Protein AF-A0A7W1FXU3-F1 (afdb_monomer_lite)

Foldseek 3Di:
DPPQVQVVLVVLLVVVLVVLLVVLVVCCVPDPDNVVSLVVSLVVLVCVLVVCCVLVLSVVLLVQLVVCVVVVHGPVVSLVVQCVVQQVDDQWDPDWDQDPNDTHTDGDDPSSVVSNVCSVPPVNVSVSNSVNVSSVVCNVCSVVSPPDPPDDPDPDDVPQQADDDPDLVLLLLLVVQLVCLCVLVPVHVDDDSVVVSVVVCVSRVHDCDPCNVVVNVVCVVPDDPPDDRPSVVVVVVVVVVVVVCVVVVVVVD

pLDDT: mean 82.95, std 13.21, range [35.06, 95.94]

Sequence (253 aa):
MKKDLNQIFDDLLIRYIKAIEKNYVWRYKRAKDKEFIKDELKKGTDFLLDWTWLDTSKGKLIEIFSEMYKRGEDINSILSHLRKEYGEIDDIKPYRRIENGKKIEIYLSEEEQALKKLALDQRKLLKLLIRDTAYRVIQKKLPSMFNEPENSPATKTNHAIKWTTKKDNKNEFVQLFYGLHKAGFVNEGKGEITKIVENLAEVFNVDLGKGWQANHSSSIHKAKNNYQPPVFNKIKEAYQQYMQDQIEGKKKK

Radius of gyration: 32.9 Å; chains: 1; bounding box: 67×52×96 Å

Secondary structure (DSSP, 8-state):
----HHHHHHHHHHHHHHHHHHHHHHHHHH-SSHHHHHHHHHHHHHHHHHHHHHSHHHHHHHHHHHHHHHTT--HHHHHHHHIIIIIS--SEEEEEEEETTEEEEEEPPHHHHHHHHHHH-HHHHHHHHHHHHHHHHHHHHHHHHTSPPS-------S-------SS--HHHHHHHHHHHHHTTTTGGG-S-HHHHHHHHHHHTT----TTHHHHHHHHHHTS-TT---HHHHHHHHHHHHHHHHHHHHHHT-

Structure (mmCIF, N/CA/C/O backbone):
data_AF-A0A7W1FXU3-F1
#
_entry.id   AF-A0A7W1FXU3-F1
#
loop_
_atom_site.group_PDB
_atom_site.id
_atom_site.type_symbol
_atom_site.label_atom_id
_atom_site.label_alt_id
_atom_site.label_comp_id
_atom_site.label_asym_id
_atom_site.label_entity_id
_atom_site.label_seq_id
_atom_site.pdbx_PDB_ins_code
_atom_site.Cartn_x
_atom_site.Cartn_y
_atom_site.Cartn_z
_atom_site.occupancy
_atom_site.B_iso_or_equiv
_atom_site.auth_seq_id
_atom_site.auth_comp_id
_atom_site.auth_asym_id
_atom_site.auth_atom_id
_atom_site.pdbx_PDB_model_num
ATOM 1 N N . MET A 1 1 ? -29.012 -14.250 4.841 1.00 43.22 1 MET A N 1
ATOM 2 C CA . MET A 1 1 ? -27.565 -14.545 4.947 1.00 43.22 1 MET A CA 1
ATOM 3 C C . MET A 1 1 ? -26.894 -13.441 5.749 1.00 43.22 1 MET A C 1
ATOM 5 O O . MET A 1 1 ? -26.877 -12.309 5.277 1.00 43.22 1 MET A O 1
ATOM 9 N N . LYS A 1 2 ? -26.391 -13.730 6.958 1.00 55.34 2 LYS A N 1
ATOM 10 C CA . LYS A 1 2 ? -25.463 -12.812 7.640 1.00 55.34 2 LYS A CA 1
ATOM 11 C C . LYS A 1 2 ? -24.218 -12.727 6.756 1.00 55.34 2 LYS A C 1
ATOM 13 O O . LYS A 1 2 ? -23.637 -13.762 6.452 1.00 55.34 2 LYS A O 1
ATOM 18 N N . LYS A 1 3 ? -23.885 -11.537 6.253 1.00 67.12 3 LYS A N 1
ATOM 19 C CA . LYS A 1 3 ? -22.642 -11.358 5.497 1.00 67.12 3 LYS A CA 1
ATOM 20 C C . LYS A 1 3 ? -21.475 -11.558 6.461 1.00 67.12 3 LYS A C 1
ATOM 22 O O . LYS A 1 3 ? -21.530 -11.035 7.572 1.00 67.12 3 LYS A O 1
ATOM 27 N N . ASP A 1 4 ? -20.465 -12.307 6.040 1.00 86.38 4 ASP A N 1
ATOM 28 C CA . ASP A 1 4 ? -19.239 -12.462 6.814 1.00 86.38 4 ASP A CA 1
ATOM 29 C C . ASP A 1 4 ? -18.533 -11.104 6.906 1.00 86.38 4 ASP A C 1
ATOM 31 O O . ASP A 1 4 ? -18.161 -10.499 5.896 1.00 86.38 4 ASP A O 1
ATOM 35 N N . LEU A 1 5 ? -18.428 -10.583 8.127 1.00 86.06 5 LEU A N 1
ATOM 36 C CA . LEU A 1 5 ? -17.870 -9.260 8.366 1.00 86.06 5 LEU A CA 1
ATOM 37 C C . LEU A 1 5 ? -16.356 -9.238 8.131 1.00 86.06 5 LEU A C 1
ATOM 39 O O . LEU A 1 5 ? -15.842 -8.190 7.747 1.00 86.06 5 LEU A O 1
ATOM 43 N N . ASN A 1 6 ? -15.675 -10.379 8.284 1.00 86.56 6 ASN A N 1
ATOM 44 C CA . ASN A 1 6 ? -14.259 -10.515 7.946 1.00 86.56 6 ASN A CA 1
ATOM 45 C C . ASN A 1 6 ? -14.057 -10.289 6.452 1.00 86.56 6 ASN A C 1
ATOM 47 O O . ASN A 1 6 ? -13.328 -9.387 6.054 1.00 86.56 6 ASN A O 1
ATOM 51 N N . GLN A 1 7 ? -14.817 -11.013 5.626 1.00 88.31 7 GLN A N 1
ATOM 52 C CA . GLN A 1 7 ? -14.760 -10.858 4.176 1.00 88.31 7 GLN A CA 1
ATOM 53 C C . GLN A 1 7 ? -15.086 -9.423 3.735 1.00 88.31 7 GLN A C 1
ATOM 55 O O . GLN A 1 7 ? -14.402 -8.869 2.877 1.00 88.31 7 GLN A O 1
ATOM 60 N N . ILE A 1 8 ? -16.102 -8.788 4.336 1.00 88.88 8 ILE A N 1
ATOM 61 C CA . ILE A 1 8 ? -16.416 -7.378 4.049 1.00 88.88 8 ILE A CA 1
ATOM 62 C C . ILE A 1 8 ? -15.244 -6.466 4.423 1.00 88.88 8 ILE A C 1
ATOM 64 O O . ILE A 1 8 ? -14.921 -5.550 3.664 1.00 88.88 8 ILE A O 1
ATOM 68 N N . PHE A 1 9 ? -14.651 -6.670 5.599 1.00 90.06 9 PHE A N 1
ATOM 69 C CA . PHE A 1 9 ? -13.536 -5.861 6.073 1.00 90.06 9 PHE A CA 1
ATOM 70 C C . PHE A 1 9 ? -12.341 -5.980 5.129 1.00 90.06 9 PHE A C 1
ATOM 72 O O . PHE A 1 9 ? -11.848 -4.955 4.658 1.00 90.06 9 PHE A O 1
ATOM 79 N N . ASP A 1 10 ? -11.952 -7.204 4.781 1.00 88.69 10 ASP A N 1
ATOM 80 C CA . ASP A 1 10 ? -10.833 -7.486 3.884 1.00 88.69 10 ASP A CA 1
ATOM 81 C C . ASP A 1 10 ? -11.070 -6.915 2.487 1.00 88.69 10 ASP A C 1
ATOM 83 O O . ASP A 1 10 ? -10.204 -6.231 1.935 1.00 88.69 10 ASP A O 1
ATOM 87 N N . ASP A 1 11 ? -12.269 -7.100 1.929 1.00 90.31 11 ASP A N 1
ATOM 88 C CA . ASP A 1 11 ? -12.633 -6.540 0.627 1.00 90.31 11 ASP A CA 1
ATOM 89 C C . ASP A 1 11 ? -12.523 -5.011 0.617 1.00 90.31 11 ASP A C 1
ATOM 91 O O . ASP A 1 11 ? -12.001 -4.415 -0.335 1.00 90.31 11 ASP A O 1
ATOM 95 N N . LEU A 1 12 ? -13.022 -4.353 1.666 1.00 90.62 12 LEU A N 1
ATOM 96 C CA . LEU A 1 12 ? -12.943 -2.900 1.794 1.00 90.62 12 LEU A CA 1
ATOM 97 C C . LEU A 1 12 ? -11.501 -2.435 2.003 1.00 90.62 12 LEU A C 1
ATOM 99 O O . LEU A 1 12 ? -11.088 -1.463 1.365 1.00 90.62 12 LEU A O 1
ATOM 103 N N . LEU A 1 13 ? -10.733 -3.136 2.837 1.00 90.88 13 LEU A N 1
ATOM 104 C CA . LEU A 1 13 ? -9.327 -2.858 3.098 1.00 90.88 13 LEU A CA 1
ATOM 105 C C . LEU A 1 13 ? -8.505 -2.954 1.811 1.00 90.88 13 LEU A C 1
ATOM 107 O O . LEU A 1 13 ? -7.808 -2.003 1.454 1.00 90.88 13 LEU A O 1
ATOM 111 N N . ILE A 1 14 ? -8.652 -4.044 1.055 1.00 91.62 14 ILE A N 1
ATOM 112 C CA . ILE A 1 14 ? -7.966 -4.260 -0.224 1.00 91.62 14 ILE A CA 1
ATOM 113 C C . ILE A 1 14 ? -8.325 -3.161 -1.226 1.00 91.62 14 ILE A C 1
ATOM 115 O O . ILE A 1 14 ? -7.438 -2.602 -1.878 1.00 91.62 14 ILE A O 1
ATOM 119 N N . ARG A 1 15 ? -9.615 -2.828 -1.368 1.00 92.00 15 ARG A N 1
ATOM 120 C CA . ARG A 1 15 ? -10.062 -1.761 -2.281 1.00 92.00 15 ARG A CA 1
ATOM 121 C C . ARG A 1 15 ? -9.470 -0.411 -1.895 1.00 92.00 15 ARG A C 1
ATOM 123 O O . ARG A 1 15 ? -9.035 0.334 -2.772 1.00 92.00 15 ARG A O 1
ATOM 130 N N . TYR A 1 16 ? -9.449 -0.108 -0.601 1.00 93.69 16 TYR A N 1
ATOM 131 C CA . TYR A 1 16 ? -8.953 1.162 -0.093 1.00 93.69 16 TYR A CA 1
ATOM 132 C C . TYR A 1 16 ? -7.432 1.283 -0.256 1.00 93.69 16 TYR A C 1
ATOM 134 O O . TYR A 1 16 ? -6.964 2.289 -0.788 1.00 93.69 16 TYR A O 1
ATOM 142 N N . ILE A 1 17 ? -6.672 0.227 0.066 1.00 92.25 17 ILE A N 1
ATOM 143 C CA . ILE A 1 17 ? -5.225 0.147 -0.194 1.00 92.25 17 ILE A CA 1
ATOM 144 C C . ILE A 1 17 ? -4.942 0.378 -1.681 1.00 92.25 17 ILE A C 1
ATOM 146 O O . ILE A 1 17 ? -4.180 1.281 -2.019 1.00 92.25 17 ILE A O 1
ATOM 150 N N . LYS A 1 18 ? -5.611 -0.357 -2.581 1.00 92.62 18 LYS A N 1
ATOM 151 C CA . LYS A 1 18 ? -5.417 -0.212 -4.036 1.00 92.62 18 LYS A CA 1
ATOM 152 C C . LYS A 1 18 ? -5.707 1.204 -4.533 1.00 92.62 18 LYS A C 1
ATOM 154 O O . LYS A 1 18 ? -5.033 1.689 -5.441 1.00 92.62 18 LYS A O 1
ATOM 159 N N . ALA A 1 19 ? -6.712 1.872 -3.966 1.00 93.38 19 ALA A N 1
ATOM 160 C CA . ALA A 1 19 ? -7.034 3.251 -4.320 1.00 93.38 19 ALA A CA 1
ATOM 161 C C . ALA A 1 19 ? -5.912 4.222 -3.913 1.00 93.38 19 ALA A C 1
ATOM 163 O O . ALA A 1 19 ? -5.531 5.075 -4.720 1.00 93.38 19 ALA A O 1
ATOM 164 N N . ILE A 1 20 ? -5.356 4.064 -2.705 1.00 92.94 20 ILE A N 1
ATOM 165 C CA . ILE A 1 20 ? -4.229 4.875 -2.220 1.00 92.94 20 ILE A CA 1
ATOM 166 C C . ILE A 1 20 ? -2.973 4.592 -3.052 1.00 92.94 20 ILE A C 1
ATOM 168 O O . ILE A 1 20 ? -2.371 5.531 -3.568 1.00 92.94 20 ILE A O 1
ATOM 172 N N . GLU A 1 21 ? -2.627 3.319 -3.269 1.00 92.31 21 GLU A N 1
ATOM 173 C CA . GLU A 1 21 ? -1.480 2.908 -4.095 1.00 92.31 21 GLU A CA 1
ATOM 174 C C . GLU A 1 21 ? -1.561 3.518 -5.496 1.00 92.31 21 GLU A C 1
ATOM 176 O O . GLU A 1 21 ? -0.620 4.158 -5.966 1.00 92.31 21 GLU A O 1
ATOM 181 N N . LYS A 1 22 ? -2.721 3.392 -6.156 1.00 92.56 22 LYS A N 1
ATOM 182 C CA . LYS A 1 22 ? -2.943 3.969 -7.485 1.00 92.56 22 LYS A CA 1
ATOM 183 C C . LYS A 1 22 ? -2.747 5.485 -7.481 1.00 92.56 22 LYS A C 1
ATOM 185 O O . LYS A 1 22 ? -2.159 6.015 -8.423 1.00 92.56 22 LYS A O 1
ATOM 190 N N . ASN A 1 23 ? -3.231 6.181 -6.451 1.00 93.12 23 ASN A N 1
ATOM 191 C CA . ASN A 1 23 ? -3.043 7.623 -6.317 1.00 93.12 23 ASN A CA 1
ATOM 192 C C . ASN A 1 23 ? -1.561 7.987 -6.138 1.00 93.12 23 ASN A C 1
ATOM 194 O O . ASN A 1 23 ? -1.061 8.853 -6.856 1.00 93.12 23 ASN A O 1
ATOM 198 N N . TYR A 1 24 ? -0.853 7.297 -5.243 1.00 94.06 24 TYR A N 1
ATOM 199 C CA . TYR A 1 24 ? 0.553 7.564 -4.928 1.00 94.06 24 TYR A CA 1
ATOM 200 C C . TYR A 1 24 ? 1.447 7.306 -6.141 1.00 94.06 24 TYR A C 1
ATOM 202 O O . TYR A 1 24 ? 2.225 8.176 -6.532 1.00 94.06 24 TYR A O 1
ATOM 210 N N . VAL A 1 25 ? 1.260 6.169 -6.817 1.00 91.69 25 VAL A N 1
ATOM 211 C CA . VAL A 1 25 ? 1.973 5.832 -8.057 1.00 91.69 25 VAL A CA 1
ATOM 212 C C . VAL A 1 25 ? 1.665 6.841 -9.163 1.00 91.69 25 VAL A C 1
ATOM 214 O O . VAL A 1 25 ? 2.566 7.248 -9.894 1.00 91.69 25 VAL A O 1
ATOM 217 N N . TRP A 1 26 ? 0.411 7.281 -9.303 1.00 92.19 26 TRP A N 1
ATOM 218 C CA . TRP A 1 26 ? 0.042 8.290 -10.298 1.00 92.19 26 TRP A CA 1
ATOM 219 C C . TRP A 1 26 ? 0.719 9.641 -10.032 1.00 92.19 26 TRP A C 1
ATOM 221 O O . TRP A 1 26 ? 1.278 10.232 -10.962 1.00 92.19 26 TRP A O 1
ATOM 231 N N . ARG A 1 27 ? 0.726 10.103 -8.773 1.00 91.62 27 ARG A N 1
ATOM 232 C CA . ARG A 1 27 ? 1.421 11.335 -8.360 1.00 91.62 27 ARG A CA 1
ATOM 233 C C . ARG A 1 27 ? 2.915 11.222 -8.633 1.00 91.62 27 ARG A C 1
ATOM 235 O O . ARG A 1 27 ? 3.478 12.093 -9.292 1.00 91.62 27 ARG A O 1
ATOM 242 N N . TYR A 1 28 ? 3.521 10.110 -8.223 1.00 92.38 28 TYR A N 1
ATOM 243 C CA . TYR A 1 28 ? 4.930 9.821 -8.459 1.00 92.38 28 TYR A CA 1
ATOM 244 C C . TYR A 1 28 ? 5.278 9.824 -9.951 1.00 92.38 28 TYR A C 1
ATOM 246 O O . TYR A 1 28 ? 6.212 10.506 -10.362 1.00 92.38 28 TYR A O 1
ATOM 254 N N . LYS A 1 29 ? 4.502 9.142 -10.805 1.00 90.25 29 LYS A N 1
ATOM 255 C CA . LYS A 1 29 ? 4.755 9.071 -12.257 1.00 90.25 29 LYS A CA 1
ATOM 256 C C . LYS A 1 29 ? 4.699 10.437 -12.940 1.00 90.25 29 LYS A C 1
ATOM 258 O O . LYS A 1 29 ? 5.543 10.709 -13.789 1.00 90.25 29 LYS A O 1
ATOM 263 N N . ARG A 1 30 ? 3.767 11.308 -12.543 1.00 92.25 30 ARG A N 1
ATOM 264 C CA . ARG A 1 30 ? 3.611 12.660 -13.117 1.00 92.25 30 ARG A CA 1
ATOM 265 C C . ARG A 1 30 ? 4.593 13.693 -12.567 1.00 92.25 30 ARG A C 1
ATOM 267 O O . ARG A 1 30 ? 4.725 14.765 -13.153 1.00 92.25 30 ARG A O 1
ATOM 274 N N . ALA A 1 31 ? 5.253 13.392 -11.456 1.00 92.31 31 ALA A N 1
ATOM 275 C CA . ALA A 1 31 ? 6.184 14.302 -10.814 1.00 92.31 31 ALA A CA 1
ATOM 276 C C . ALA A 1 31 ? 7.406 14.586 -11.695 1.00 92.31 31 ALA A C 1
ATOM 278 O O . ALA A 1 31 ? 7.990 13.653 -12.255 1.00 92.31 31 ALA A O 1
ATOM 279 N N . LYS A 1 32 ? 7.805 15.859 -11.776 1.00 90.88 32 LYS A N 1
ATOM 280 C CA . LYS A 1 32 ? 9.100 16.262 -12.349 1.00 90.88 32 LYS A CA 1
ATOM 281 C C . LYS A 1 32 ? 10.242 15.958 -11.379 1.00 90.88 32 LYS A C 1
ATOM 283 O O . LYS A 1 32 ? 11.271 15.450 -11.799 1.00 90.88 32 LYS A O 1
ATOM 288 N N . ASP A 1 33 ? 10.009 16.212 -10.095 1.00 92.88 33 ASP A N 1
ATOM 289 C CA . ASP A 1 33 ? 10.908 15.869 -8.998 1.00 92.88 33 ASP A CA 1
ATOM 290 C C . ASP A 1 33 ? 10.363 14.637 -8.259 1.00 92.88 33 ASP A C 1
ATOM 292 O O . ASP A 1 33 ? 9.323 14.689 -7.594 1.00 92.88 33 ASP A O 1
ATOM 296 N N . LYS A 1 34 ? 11.033 13.498 -8.455 1.00 89.12 34 LYS A N 1
ATOM 297 C CA . LYS A 1 34 ? 10.627 12.205 -7.892 1.00 89.12 34 LYS A CA 1
ATOM 298 C C . LYS A 1 34 ? 10.885 12.127 -6.392 1.00 89.12 34 LYS A C 1
ATOM 300 O O . LYS A 1 34 ? 10.054 11.572 -5.676 1.00 89.12 34 LYS A O 1
ATOM 305 N N . GLU A 1 35 ? 12.005 12.674 -5.934 1.00 90.12 35 GLU A N 1
ATOM 306 C CA . GLU A 1 35 ? 12.407 12.606 -4.529 1.00 90.12 35 GLU A CA 1
ATOM 307 C C . GLU A 1 35 ? 11.541 13.530 -3.674 1.00 90.12 35 GLU A C 1
ATOM 309 O O . GLU A 1 35 ? 11.054 13.103 -2.626 1.00 90.12 35 GLU A O 1
ATOM 314 N N . PHE A 1 36 ? 11.213 14.726 -4.178 1.00 92.38 36 PHE A N 1
ATOM 315 C CA . PHE A 1 36 ? 10.254 15.614 -3.520 1.00 92.38 36 PHE A CA 1
ATOM 316 C C . PHE A 1 36 ? 8.901 14.928 -3.286 1.00 92.38 36 PHE A C 1
ATOM 318 O O . PHE A 1 36 ? 8.380 14.946 -2.173 1.00 92.38 36 PHE A O 1
ATOM 325 N N . ILE A 1 37 ? 8.336 14.270 -4.309 1.00 93.50 37 ILE A N 1
ATOM 326 C CA . ILE A 1 37 ? 7.039 13.591 -4.160 1.00 93.50 37 ILE A CA 1
ATOM 327 C C . ILE A 1 37 ? 7.127 12.371 -3.240 1.00 93.50 37 ILE A C 1
ATOM 329 O O . ILE A 1 37 ? 6.175 12.111 -2.507 1.00 93.50 37 ILE A O 1
ATOM 333 N N . LYS A 1 38 ? 8.240 11.626 -3.230 1.00 90.88 38 LYS A N 1
ATOM 334 C CA . LYS A 1 38 ? 8.426 10.531 -2.262 1.00 90.88 38 LYS A CA 1
ATOM 335 C C . LYS A 1 38 ? 8.380 11.049 -0.825 1.00 90.88 38 LYS A C 1
ATOM 337 O O . LYS A 1 38 ? 7.649 10.487 -0.010 1.00 90.88 38 LYS A O 1
ATOM 342 N N . ASP A 1 39 ? 9.121 12.117 -0.535 1.00 91.06 39 ASP A N 1
ATOM 343 C CA . ASP A 1 39 ? 9.154 12.731 0.795 1.00 91.06 39 ASP A CA 1
ATOM 344 C C . ASP A 1 39 ? 7.787 13.316 1.184 1.00 91.06 39 ASP A C 1
ATOM 346 O O . ASP A 1 39 ? 7.302 13.084 2.290 1.00 91.06 39 ASP A O 1
ATOM 350 N N . GLU A 1 40 ? 7.100 13.983 0.252 1.00 92.94 40 GLU A N 1
ATOM 351 C CA . GLU A 1 40 ? 5.755 14.524 0.476 1.00 92.94 40 GLU A CA 1
ATOM 352 C C . GLU A 1 40 ? 4.735 13.418 0.806 1.00 92.94 40 GLU A C 1
ATOM 354 O O . GLU A 1 40 ? 3.955 13.539 1.753 1.00 92.94 40 GLU A O 1
ATOM 359 N N . LEU A 1 41 ? 4.744 12.315 0.050 1.00 92.56 41 LEU A N 1
ATOM 360 C CA . LEU A 1 41 ? 3.849 11.177 0.280 1.00 92.56 41 LEU A CA 1
ATOM 361 C C . LEU A 1 41 ? 4.153 10.466 1.602 1.00 92.56 41 LEU A C 1
ATOM 363 O O . LEU A 1 41 ? 3.222 10.048 2.298 1.00 92.56 41 LEU A O 1
ATOM 367 N N . LYS A 1 42 ? 5.436 10.359 1.964 1.00 91.75 42 LYS A N 1
ATOM 368 C CA . LYS A 1 42 ? 5.864 9.821 3.256 1.00 91.75 42 LYS A CA 1
ATOM 369 C C . LYS A 1 42 ? 5.362 10.697 4.400 1.00 91.75 42 LYS A C 1
ATOM 371 O O . LYS A 1 42 ? 4.617 10.201 5.238 1.00 91.75 42 LYS A O 1
ATOM 376 N N . LYS A 1 43 ? 5.650 12.002 4.370 1.00 90.00 43 LYS A N 1
ATOM 377 C CA . LYS A 1 43 ? 5.165 12.971 5.367 1.00 90.00 43 LYS A CA 1
ATOM 378 C C . LYS A 1 43 ? 3.646 12.961 5.491 1.00 90.00 43 LYS A C 1
ATOM 380 O O . LYS A 1 43 ? 3.127 12.990 6.599 1.00 90.00 43 LYS A O 1
ATOM 385 N N . GLY A 1 44 ? 2.926 12.881 4.372 1.00 87.69 44 GLY A N 1
ATOM 386 C CA . GLY A 1 44 ? 1.467 12.782 4.381 1.00 87.69 44 GLY A CA 1
ATOM 387 C C . GLY A 1 44 ? 0.957 11.486 5.020 1.00 87.69 44 GLY A C 1
ATOM 388 O O . GLY A 1 44 ? -0.028 11.515 5.752 1.00 87.69 44 GLY A O 1
ATOM 389 N N . THR A 1 45 ? 1.626 10.358 4.771 1.00 89.88 45 THR A N 1
ATOM 390 C CA . THR A 1 45 ? 1.283 9.064 5.385 1.00 89.88 45 THR A CA 1
ATOM 391 C C . THR A 1 45 ? 1.556 9.075 6.884 1.00 89.88 45 THR A C 1
ATOM 393 O O . THR A 1 45 ? 0.674 8.706 7.658 1.00 89.88 45 THR A O 1
ATOM 396 N N . ASP A 1 46 ? 2.740 9.545 7.281 1.00 86.69 46 ASP A N 1
ATOM 397 C CA . ASP A 1 46 ? 3.157 9.650 8.679 1.00 86.69 46 ASP A CA 1
ATOM 398 C C . ASP A 1 46 ? 2.214 10.593 9.438 1.00 86.69 46 ASP A C 1
ATOM 400 O O . ASP A 1 46 ? 1.642 10.197 10.447 1.00 86.69 46 ASP A O 1
ATOM 404 N N . PHE A 1 47 ? 1.894 11.763 8.874 1.00 86.25 47 PHE A N 1
ATOM 405 C CA . PHE A 1 47 ? 0.915 12.688 9.450 1.00 86.25 47 PHE A CA 1
ATOM 406 C C . PHE A 1 47 ? -0.459 12.044 9.665 1.00 86.25 47 PHE A C 1
ATOM 408 O O . PHE A 1 47 ? -1.092 12.269 10.691 1.00 86.25 47 PHE A O 1
ATOM 415 N N . LEU A 1 48 ? -0.959 11.252 8.711 1.00 84.62 48 LEU A N 1
ATOM 416 C CA . LEU A 1 48 ? -2.276 10.621 8.844 1.00 84.62 48 LEU A CA 1
ATOM 417 C C . LEU A 1 48 ? -2.304 9.534 9.919 1.00 84.62 48 LEU A C 1
ATOM 419 O O . LEU A 1 48 ? -3.364 9.342 10.518 1.00 84.62 48 LEU A O 1
ATOM 423 N N . LEU A 1 49 ? -1.180 8.848 10.137 1.00 83.25 49 LEU A N 1
ATOM 424 C CA . LEU A 1 49 ? -1.010 7.881 11.217 1.00 83.25 49 LEU A CA 1
ATOM 425 C C . LEU A 1 49 ? -0.846 8.604 12.557 1.00 83.25 49 LEU A C 1
ATOM 427 O O . LEU A 1 49 ? -1.577 8.305 13.495 1.00 83.25 49 LEU A O 1
ATOM 431 N N . ASP A 1 50 ? 0.013 9.614 12.639 1.00 79.94 50 ASP A N 1
ATOM 432 C CA . ASP A 1 50 ? 0.229 10.401 13.857 1.00 79.94 50 ASP A CA 1
ATOM 433 C C . ASP A 1 50 ? -1.046 11.134 14.287 1.00 79.94 50 ASP A C 1
ATOM 435 O O . ASP A 1 50 ? -1.401 11.134 15.463 1.00 79.94 50 ASP A O 1
ATOM 439 N N . TRP A 1 51 ? -1.822 11.668 13.340 1.00 74.44 51 TRP A N 1
ATOM 440 C CA . TRP A 1 51 ? -3.112 12.304 13.618 1.00 74.44 51 TRP A CA 1
ATOM 441 C C . TRP A 1 51 ? -4.117 11.351 14.270 1.00 74.44 51 TRP A C 1
ATOM 443 O O . TRP A 1 51 ? -4.924 11.769 15.100 1.00 74.44 51 TRP A O 1
ATOM 453 N N . THR A 1 52 ? -4.085 10.063 13.921 1.00 67.88 52 THR A N 1
ATOM 454 C CA . THR A 1 52 ? -4.920 9.061 14.598 1.00 67.88 52 THR A CA 1
ATOM 455 C C . THR A 1 52 ? -4.473 8.762 16.032 1.00 67.88 52 THR A C 1
ATOM 457 O O . THR A 1 52 ? -5.302 8.296 16.809 1.00 67.88 52 THR A O 1
ATOM 460 N N . TRP A 1 53 ? -3.227 9.085 16.399 1.00 62.59 53 TRP A N 1
ATOM 461 C CA . TRP A 1 53 ? -2.676 8.946 17.756 1.00 62.59 53 TRP A CA 1
ATOM 462 C C . TRP A 1 53 ? -2.728 10.235 18.589 1.00 62.59 53 TRP A C 1
ATOM 464 O O . TRP A 1 53 ? -2.724 10.155 19.814 1.00 62.59 53 TRP A O 1
ATOM 474 N N . LEU A 1 54 ? -2.809 11.411 17.951 1.00 58.06 54 LEU A N 1
ATOM 475 C CA . LEU A 1 54 ? -2.969 12.703 18.638 1.00 58.06 54 LEU A CA 1
ATOM 476 C C . LEU A 1 54 ? -4.282 12.789 19.428 1.00 58.06 54 LEU A C 1
ATOM 478 O O . LEU A 1 54 ? -4.354 13.486 20.435 1.00 58.06 54 LEU A O 1
ATOM 482 N N . ASP A 1 55 ? -5.305 12.046 19.004 1.00 66.69 55 ASP A N 1
ATOM 483 C CA . ASP A 1 55 ? -6.476 11.770 19.827 1.00 66.69 55 ASP A CA 1
ATOM 484 C C . ASP A 1 55 ? -6.185 10.526 20.680 1.00 66.69 55 ASP A C 1
ATOM 486 O O . ASP A 1 55 ? -6.397 9.387 20.248 1.00 66.69 55 ASP A O 1
ATOM 490 N N . THR A 1 56 ? -5.655 10.749 21.887 1.00 66.62 56 THR A N 1
ATOM 491 C CA . THR A 1 56 ? -5.230 9.701 22.837 1.00 66.62 56 THR A CA 1
ATOM 492 C C . THR A 1 56 ? -6.319 8.660 23.097 1.00 66.62 56 THR A C 1
ATOM 494 O O . THR A 1 56 ? -6.017 7.501 23.391 1.00 66.62 56 THR A O 1
ATOM 497 N N . SER A 1 57 ? -7.589 9.044 22.953 1.00 71.69 57 SER A N 1
ATOM 498 C CA . SER A 1 57 ? -8.735 8.156 23.112 1.00 71.69 57 SER A CA 1
ATOM 499 C C . SER A 1 57 ? -8.885 7.192 21.921 1.00 71.69 57 SER A C 1
ATOM 501 O O . SER A 1 57 ? -9.001 5.980 22.114 1.00 71.69 57 SER A O 1
ATOM 503 N N . LYS A 1 58 ? -8.788 7.687 20.679 1.00 80.31 58 LYS A N 1
ATOM 504 C CA . LYS A 1 58 ? -8.859 6.859 19.459 1.00 80.31 58 LYS A CA 1
ATOM 505 C C . LYS A 1 58 ? -7.642 5.956 19.288 1.00 80.31 58 LYS A C 1
ATOM 507 O O . LYS A 1 58 ? -7.799 4.842 18.789 1.00 80.31 58 LYS A O 1
ATOM 512 N N . GLY A 1 59 ? -6.467 6.407 19.731 1.00 81.19 59 GLY A N 1
ATOM 513 C CA . GLY A 1 59 ? -5.245 5.601 19.738 1.00 81.19 59 GLY A CA 1
ATOM 514 C C . GLY A 1 59 ? -5.429 4.273 20.480 1.00 81.19 59 GLY A C 1
ATOM 515 O O . GLY A 1 59 ? -5.081 3.229 19.938 1.00 81.19 59 GLY A O 1
ATOM 516 N N . LYS A 1 60 ? -6.093 4.289 21.646 1.00 83.00 60 LYS A N 1
ATOM 517 C CA . LYS A 1 60 ? -6.377 3.077 22.442 1.00 83.00 60 LYS A CA 1
ATOM 518 C C . LYS A 1 60 ? -7.263 2.070 21.705 1.00 83.00 60 LYS A C 1
ATOM 520 O O . LYS A 1 60 ? -6.962 0.880 21.687 1.00 83.00 60 LYS A O 1
ATOM 525 N N . LEU A 1 61 ? -8.330 2.541 21.048 1.00 88.81 61 LEU A N 1
ATOM 526 C CA . LEU A 1 61 ? -9.196 1.681 20.226 1.00 88.81 61 LEU A CA 1
ATOM 527 C C . LEU A 1 61 ? -8.413 1.022 19.084 1.00 88.81 61 LEU A C 1
ATOM 529 O O . LEU A 1 61 ? -8.583 -0.166 18.813 1.00 88.81 61 LEU A O 1
ATOM 533 N N . ILE A 1 62 ? -7.577 1.806 18.399 1.00 89.88 62 ILE A N 1
ATOM 534 C CA . ILE A 1 62 ? -6.757 1.340 17.275 1.00 89.88 62 ILE A CA 1
ATOM 535 C C . ILE A 1 62 ? -5.696 0.342 17.747 1.00 89.88 62 ILE A C 1
ATOM 537 O O . ILE A 1 62 ? -5.416 -0.626 17.037 1.00 89.88 62 ILE A O 1
ATOM 541 N N . GLU A 1 63 ? -5.114 0.559 18.924 1.00 88.94 63 GLU A N 1
ATOM 542 C CA . GLU A 1 63 ? -4.122 -0.326 19.528 1.00 88.94 63 GLU A CA 1
ATOM 543 C C . GLU A 1 63 ? -4.719 -1.699 19.846 1.00 88.94 63 GLU A C 1
ATOM 545 O O . GLU A 1 63 ? -4.217 -2.703 19.335 1.00 88.94 63 GLU A O 1
ATOM 550 N N . ILE A 1 64 ? -5.846 -1.736 20.567 1.00 91.56 64 ILE A N 1
ATOM 551 C CA . ILE A 1 64 ? -6.558 -2.982 20.894 1.00 91.56 64 ILE A CA 1
ATOM 552 C C . ILE A 1 64 ? -6.989 -3.701 19.618 1.00 91.56 64 ILE A C 1
ATOM 554 O O . ILE A 1 64 ? -6.721 -4.891 19.451 1.00 91.56 64 ILE A O 1
ATOM 558 N N . PHE A 1 65 ? -7.587 -2.969 18.670 1.00 93.62 65 PHE A N 1
ATOM 559 C CA . PHE A 1 65 ? -7.928 -3.529 17.366 1.00 93.62 65 PHE A CA 1
ATOM 560 C C . PHE A 1 65 ? -6.706 -4.162 16.692 1.00 93.62 65 PHE A C 1
ATOM 562 O O . PHE A 1 65 ? -6.770 -5.300 16.232 1.00 93.62 65 PHE A O 1
ATOM 569 N N . SER A 1 66 ? -5.591 -3.432 16.626 1.00 89.44 66 SER A N 1
ATOM 570 C CA . SER A 1 66 ? -4.375 -3.883 15.950 1.00 89.44 66 SER A CA 1
ATOM 571 C C . SER A 1 66 ? -3.797 -5.136 16.594 1.00 89.44 66 SER A C 1
ATOM 573 O O . SER A 1 66 ? -3.241 -5.977 15.887 1.00 89.44 66 SER A O 1
ATOM 575 N N . GLU A 1 67 ? -3.881 -5.252 17.916 1.00 91.69 67 GLU A N 1
ATOM 576 C CA . GLU A 1 67 ? -3.416 -6.420 18.653 1.00 91.69 67 GLU A CA 1
ATOM 577 C C . GLU A 1 67 ? -4.288 -7.646 18.367 1.00 91.69 67 GLU A C 1
ATOM 579 O O . GLU A 1 67 ? -3.766 -8.668 17.913 1.00 91.69 67 GLU A O 1
ATOM 584 N N . MET A 1 68 ? -5.606 -7.530 18.545 1.00 92.69 68 MET A N 1
ATOM 585 C CA . MET A 1 68 ? -6.544 -8.632 18.305 1.00 92.69 68 MET A CA 1
ATOM 586 C C . MET A 1 68 ? -6.541 -9.070 16.832 1.00 92.69 68 MET A C 1
ATOM 588 O O . MET A 1 68 ? -6.479 -10.259 16.524 1.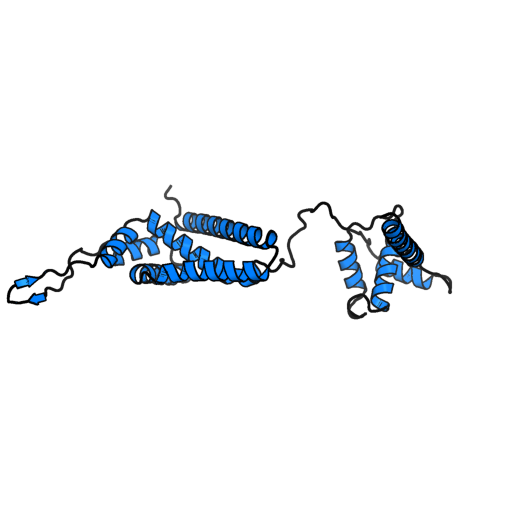00 92.69 68 MET A O 1
ATOM 592 N N . TYR A 1 69 ? -6.498 -8.112 15.901 1.00 90.50 69 TYR A N 1
ATOM 593 C CA . TYR A 1 69 ? -6.438 -8.398 14.467 1.00 90.50 69 TYR A CA 1
ATOM 594 C C . TYR A 1 69 ? -5.165 -9.167 14.084 1.00 90.50 69 TYR A C 1
ATOM 596 O O . TYR A 1 69 ? -5.221 -10.131 13.324 1.00 90.50 69 TYR A O 1
ATOM 604 N N . LYS A 1 70 ? -4.002 -8.807 14.650 1.00 87.44 70 LYS A N 1
ATOM 605 C CA . LYS A 1 70 ? -2.740 -9.540 14.415 1.00 87.44 70 LYS A CA 1
ATOM 606 C C . LYS A 1 70 ? -2.746 -10.949 15.005 1.00 87.44 70 LYS A C 1
ATOM 608 O O . LYS A 1 70 ? -2.039 -11.809 14.487 1.00 87.44 70 LYS A O 1
ATOM 613 N N . ARG A 1 71 ? -3.515 -11.182 16.071 1.00 89.56 71 ARG A N 1
ATOM 614 C CA . ARG A 1 71 ? -3.722 -12.513 16.663 1.00 89.56 71 ARG A CA 1
ATOM 615 C C . ARG A 1 71 ? -4.656 -13.396 15.826 1.00 89.56 71 ARG A C 1
ATOM 617 O O . ARG A 1 71 ? -4.775 -14.580 16.122 1.00 89.56 71 ARG A O 1
ATOM 624 N N . GLY A 1 72 ? -5.269 -12.848 14.774 1.00 88.00 72 GLY A N 1
ATOM 625 C CA . GLY A 1 72 ? -6.196 -13.568 13.903 1.00 88.00 72 GLY A CA 1
ATOM 626 C C . GLY A 1 72 ? -7.611 -13.660 14.469 1.00 88.00 72 GLY A C 1
ATOM 627 O O . GLY A 1 72 ? -8.363 -14.547 14.071 1.00 88.00 72 GLY A O 1
ATOM 628 N N . GLU A 1 73 ? -7.970 -12.780 15.406 1.00 90.62 73 GLU A N 1
ATOM 629 C CA . GLU A 1 73 ? -9.335 -12.709 15.921 1.00 90.62 73 GLU A CA 1
ATOM 630 C C . GLU A 1 73 ? -10.299 -12.195 14.850 1.00 90.62 73 GLU A C 1
ATOM 632 O O . GLU A 1 73 ? -9.950 -11.363 14.008 1.00 90.62 73 GLU A O 1
ATOM 637 N N . ASP A 1 74 ? -11.536 -12.689 14.882 1.00 92.75 74 ASP A N 1
ATOM 638 C CA . ASP A 1 74 ? -12.532 -12.296 13.897 1.00 92.75 74 ASP A CA 1
ATOM 639 C C . ASP A 1 74 ? -13.031 -10.861 14.136 1.00 92.75 74 ASP A C 1
ATOM 641 O O . ASP A 1 74 ? -13.207 -10.404 15.268 1.00 92.75 74 ASP A O 1
ATOM 645 N N . ILE A 1 75 ? -13.321 -10.143 13.051 1.00 92.44 75 ILE A N 1
ATOM 646 C CA . ILE A 1 75 ? -13.738 -8.738 13.089 1.00 92.44 75 ILE A CA 1
ATOM 647 C C . ILE A 1 75 ? -15.020 -8.548 13.911 1.00 92.44 75 ILE A C 1
ATOM 649 O O . ILE A 1 75 ? -15.174 -7.508 14.551 1.00 92.44 75 ILE A O 1
ATOM 653 N N . ASN A 1 76 ? -15.944 -9.518 13.941 1.00 91.88 76 ASN A N 1
ATOM 654 C CA . ASN A 1 76 ? -17.143 -9.379 14.773 1.00 91.88 76 ASN A CA 1
ATOM 655 C C . ASN A 1 76 ? -16.789 -9.416 16.263 1.00 91.88 76 ASN A C 1
ATOM 657 O O . ASN A 1 76 ? -17.309 -8.590 17.017 1.00 91.88 76 ASN A O 1
ATOM 661 N N . SER A 1 77 ? -15.908 -10.323 16.682 1.00 92.69 77 SER A N 1
ATOM 662 C CA . SER A 1 77 ? -15.420 -10.415 18.060 1.00 92.69 77 SER A CA 1
ATOM 663 C C . SER A 1 77 ? -14.656 -9.164 18.460 1.00 92.69 77 SER A C 1
ATOM 665 O O . SER A 1 77 ? -14.951 -8.597 19.511 1.00 92.69 77 SER A O 1
ATOM 667 N N . ILE A 1 78 ? -13.777 -8.658 17.590 1.00 93.56 78 ILE A N 1
ATOM 668 C CA . ILE A 1 78 ? -13.032 -7.423 17.860 1.00 93.56 78 ILE A CA 1
ATOM 669 C C . ILE A 1 78 ? -13.990 -6.243 18.042 1.00 93.56 78 ILE A C 1
ATOM 671 O O . ILE A 1 78 ? -13.924 -5.534 19.041 1.00 93.56 78 ILE A O 1
ATOM 675 N N . LEU A 1 79 ? -14.933 -6.038 17.118 1.00 93.12 79 LEU A N 1
ATOM 676 C CA . LEU A 1 79 ? -15.892 -4.935 17.236 1.00 93.12 79 LEU A CA 1
ATOM 677 C C . LEU A 1 79 ? -16.806 -5.086 18.454 1.00 93.12 79 LEU A C 1
ATOM 679 O O . LEU A 1 79 ? -17.149 -4.085 19.080 1.00 93.12 79 LEU A O 1
ATOM 683 N N . SER A 1 80 ? -17.188 -6.316 18.804 1.00 93.06 80 SER A N 1
ATOM 684 C CA . SER A 1 80 ? -17.985 -6.589 20.004 1.00 93.06 80 SER A CA 1
ATOM 685 C C . SER A 1 80 ? -17.200 -6.269 21.274 1.00 93.06 80 SER A C 1
ATOM 687 O O . SER A 1 80 ? -17.750 -5.664 22.192 1.00 93.06 80 SER A O 1
ATOM 689 N N . HIS A 1 81 ? -15.911 -6.610 21.309 1.00 93.75 81 HIS A N 1
ATOM 690 C CA . HIS A 1 81 ? -15.015 -6.269 22.407 1.00 93.75 81 HIS A CA 1
ATOM 691 C C . HIS A 1 81 ? -14.866 -4.749 22.554 1.00 93.75 81 HIS A C 1
ATOM 693 O O . HIS A 1 81 ? -15.158 -4.213 23.620 1.00 93.75 81 HIS A O 1
ATOM 699 N N . LEU A 1 82 ? -14.545 -4.034 21.469 1.00 92.88 82 LEU A N 1
ATOM 700 C CA . LEU A 1 82 ? -14.416 -2.571 21.488 1.00 92.88 82 LEU A CA 1
ATOM 701 C C . LEU A 1 82 ? -15.722 -1.877 21.901 1.00 92.88 82 LEU A C 1
ATOM 703 O O . LEU A 1 82 ? -15.709 -0.901 22.651 1.00 92.88 82 LEU A O 1
ATOM 707 N N . ARG A 1 83 ? -16.867 -2.388 21.438 1.00 92.62 83 ARG A N 1
ATOM 708 C CA . ARG A 1 83 ? -18.182 -1.883 21.837 1.00 92.62 83 ARG A CA 1
ATOM 709 C C . ARG A 1 83 ? -18.434 -2.088 23.328 1.00 92.62 83 ARG A C 1
ATOM 711 O O . ARG A 1 83 ? -18.911 -1.164 23.977 1.00 92.62 83 ARG A O 1
ATOM 718 N N . LYS A 1 84 ? -18.107 -3.261 23.866 1.00 91.31 84 LYS A N 1
ATOM 719 C CA . LYS A 1 84 ? -18.297 -3.565 25.286 1.00 91.31 84 LYS A CA 1
ATOM 720 C C . LYS A 1 84 ? -17.387 -2.716 26.174 1.00 91.31 84 LYS A C 1
ATOM 722 O O . LYS A 1 84 ? -17.848 -2.189 27.178 1.00 91.31 84 LYS A O 1
ATOM 727 N N . GLU A 1 85 ? -16.119 -2.564 25.799 1.00 89.38 85 GLU A N 1
ATOM 728 C CA . GLU A 1 85 ? -15.145 -1.822 26.606 1.00 89.38 85 GLU A CA 1
ATOM 729 C C . GLU A 1 85 ? -15.353 -0.307 26.578 1.00 89.38 85 GLU A C 1
ATOM 731 O O . GLU A 1 85 ? -15.131 0.354 27.589 1.00 89.38 85 GLU A O 1
ATOM 736 N N . TYR A 1 86 ? -15.778 0.250 25.441 1.00 88.69 86 TYR A N 1
ATOM 737 C CA . TYR A 1 86 ? -15.801 1.703 25.251 1.00 88.69 86 TYR A CA 1
ATOM 738 C C . TYR A 1 86 ? -17.184 2.273 24.943 1.00 88.69 86 TYR A C 1
ATOM 740 O O . TYR A 1 86 ? -17.424 3.450 25.191 1.00 88.69 86 TYR A O 1
ATOM 748 N N . GLY A 1 87 ? -18.096 1.476 24.388 1.00 86.44 87 GLY A N 1
ATOM 749 C CA . GLY A 1 87 ? -19.439 1.909 23.994 1.00 86.44 87 GLY A CA 1
ATOM 750 C C . GLY A 1 87 ? -20.505 1.681 25.068 1.00 86.44 87 GLY A C 1
ATOM 751 O O . GLY A 1 87 ? -21.397 2.510 25.239 1.00 86.44 87 GLY A O 1
ATOM 752 N N . GLU A 1 88 ? -20.415 0.570 25.794 1.00 88.81 88 GLU A N 1
ATOM 753 C CA . GLU A 1 88 ? -21.416 0.124 26.778 1.00 88.81 88 GLU A CA 1
ATOM 754 C C . GLU A 1 88 ? -21.046 0.504 28.222 1.00 88.81 88 GLU A C 1
ATOM 756 O O . GLU A 1 88 ? -21.536 -0.091 29.176 1.00 88.81 88 GLU A O 1
ATOM 761 N N . ILE A 1 89 ? -20.196 1.522 28.380 1.00 84.88 89 ILE A N 1
ATOM 762 C CA . ILE A 1 89 ? -19.854 2.116 29.676 1.00 84.88 89 ILE A CA 1
ATOM 763 C C . ILE A 1 89 ? -20.926 3.113 30.131 1.00 84.88 89 ILE A C 1
ATOM 765 O O . ILE A 1 89 ? -21.515 3.833 29.314 1.00 84.88 89 ILE A O 1
ATOM 769 N N . ASP A 1 90 ? -21.151 3.195 31.440 1.00 82.12 90 ASP A N 1
ATOM 770 C CA . ASP A 1 90 ? -22.046 4.189 32.032 1.00 82.12 90 ASP A CA 1
ATOM 771 C C . ASP A 1 90 ? -21.493 5.610 31.858 1.00 82.12 90 ASP A C 1
ATOM 773 O O . ASP A 1 90 ? -20.284 5.842 31.899 1.00 82.12 90 ASP A O 1
ATOM 777 N N . ASP A 1 91 ? -22.390 6.586 31.690 1.00 79.31 91 ASP A N 1
ATOM 778 C CA . ASP A 1 91 ? -22.004 8.002 31.571 1.00 79.31 91 ASP A CA 1
ATOM 779 C C . ASP A 1 91 ? -21.492 8.593 32.897 1.00 79.31 91 ASP A C 1
ATOM 781 O O . ASP A 1 91 ? -20.906 9.679 32.914 1.00 79.31 91 ASP A O 1
ATOM 785 N N . ILE A 1 92 ? -21.700 7.868 34.001 1.00 79.25 92 ILE A N 1
ATOM 786 C CA . ILE A 1 92 ? -21.309 8.240 35.358 1.00 79.25 92 ILE A CA 1
ATOM 787 C C . ILE A 1 92 ? -20.296 7.218 35.868 1.00 79.25 92 ILE A C 1
ATOM 789 O O . ILE A 1 92 ? -20.545 6.013 35.886 1.00 79.25 92 ILE A O 1
ATOM 793 N N . LYS A 1 93 ? -19.149 7.710 36.326 1.00 74.06 93 LYS A N 1
ATOM 794 C CA . LYS A 1 93 ? -18.098 6.895 36.927 1.00 74.06 93 LYS A CA 1
ATOM 795 C C . LYS A 1 93 ? -18.495 6.463 38.351 1.00 74.06 93 LYS A C 1
ATOM 797 O O . LYS A 1 93 ? -19.141 7.224 39.071 1.00 74.06 93 LYS A O 1
ATOM 802 N N . PRO A 1 94 ? -18.073 5.268 38.811 1.00 62.53 94 PRO A N 1
ATOM 803 C CA . PRO A 1 94 ? -18.507 4.699 40.095 1.00 62.53 94 PRO A CA 1
ATOM 804 C C . PRO A 1 94 ? -17.993 5.464 41.327 1.00 62.53 94 PRO A C 1
ATOM 806 O O . PRO A 1 94 ? -18.447 5.234 42.448 1.00 62.53 94 PRO A O 1
ATOM 809 N N . TYR A 1 95 ? -17.042 6.378 41.141 1.00 61.78 95 TYR A N 1
ATOM 810 C CA . TYR A 1 95 ? -16.446 7.186 42.196 1.00 61.78 95 TYR A CA 1
ATOM 811 C C . TYR A 1 95 ? -17.161 8.536 42.330 1.00 61.78 95 TYR A C 1
ATOM 813 O O . TYR A 1 95 ? -17.344 9.269 41.360 1.00 61.78 95 TYR A O 1
ATOM 821 N N . ARG A 1 96 ? -17.526 8.883 43.569 1.00 65.06 96 ARG A N 1
ATOM 822 C CA . ARG A 1 96 ? -18.077 10.192 43.949 1.00 65.06 96 ARG A CA 1
ATOM 823 C C . ARG A 1 96 ? -17.006 10.974 44.700 1.00 65.06 96 ARG A C 1
ATOM 825 O O . ARG A 1 96 ? -16.448 10.455 45.666 1.00 65.06 96 ARG A O 1
ATOM 832 N N . ARG A 1 97 ? -16.733 12.217 44.296 1.00 63.84 97 ARG A N 1
ATOM 833 C CA . ARG A 1 97 ? -15.924 13.135 45.117 1.00 63.84 97 ARG A CA 1
ATOM 834 C C . ARG A 1 97 ? -16.817 13.804 46.156 1.00 63.84 97 ARG A C 1
ATOM 836 O O . ARG A 1 97 ? -17.971 14.123 45.874 1.00 63.84 97 ARG A O 1
ATOM 843 N N . ILE A 1 98 ? -16.281 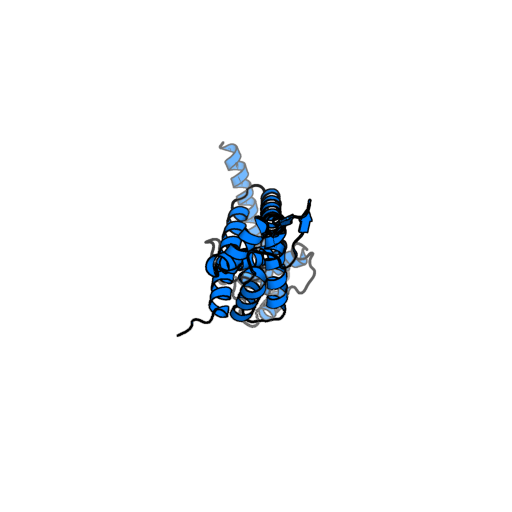13.996 47.358 1.00 64.56 98 ILE A N 1
ATOM 844 C CA . ILE A 1 98 ? -16.898 14.837 48.384 1.00 64.56 98 ILE A CA 1
ATOM 845 C C . ILE A 1 98 ? -16.105 16.140 48.400 1.00 64.56 98 ILE A C 1
ATOM 847 O O . ILE A 1 98 ? -14.979 16.167 48.887 1.00 64.56 98 ILE A O 1
ATOM 851 N N . GLU A 1 99 ? -16.690 17.206 47.865 1.00 64.44 99 GLU A N 1
ATOM 852 C CA . GLU A 1 99 ? -16.176 18.570 48.012 1.00 64.44 99 GLU A CA 1
ATOM 853 C C . GLU A 1 99 ? -17.205 19.374 48.809 1.00 64.44 99 GLU A C 1
ATOM 855 O O . GLU A 1 99 ? -18.394 19.385 48.482 1.00 64.44 99 GLU A O 1
ATOM 860 N N . ASN A 1 100 ? -16.766 20.005 49.902 1.00 71.06 100 ASN A N 1
ATOM 861 C CA . ASN A 1 100 ? -17.614 20.830 50.773 1.00 71.06 100 ASN A CA 1
ATOM 862 C C . ASN A 1 100 ? -18.906 20.127 51.252 1.00 71.06 100 ASN A C 1
ATOM 864 O O . ASN A 1 100 ? -19.973 20.735 51.322 1.00 71.06 100 ASN A O 1
ATOM 868 N N . GLY A 1 101 ? -18.833 18.822 51.542 1.00 71.50 101 GLY A N 1
ATOM 869 C CA . GLY A 1 101 ? -19.965 18.028 52.042 1.00 71.50 101 GLY A CA 1
ATOM 870 C C . GLY A 1 101 ? -21.016 17.636 50.993 1.00 71.50 101 GLY A C 1
ATOM 871 O O . GLY A 1 101 ? -21.969 16.934 51.332 1.00 71.50 101 GLY A O 1
ATOM 872 N N . LYS A 1 102 ? -20.852 18.023 49.721 1.00 69.44 102 LYS A N 1
ATOM 873 C CA . LYS A 1 102 ? -21.731 17.602 48.620 1.00 69.44 102 LYS A CA 1
ATOM 874 C C . LYS A 1 102 ? -21.096 16.453 47.839 1.00 69.44 102 LYS A C 1
ATOM 876 O O . LYS A 1 102 ? -19.917 16.494 47.496 1.00 69.44 102 LYS A O 1
ATOM 881 N N . LYS A 1 103 ? -21.891 15.415 47.561 1.00 74.44 103 LYS A N 1
ATOM 882 C CA . LYS A 1 103 ? -21.502 14.313 46.670 1.00 74.44 103 LYS A CA 1
ATOM 883 C C . LYS A 1 103 ? -21.572 14.817 45.230 1.00 74.44 103 LYS A C 1
ATOM 885 O O . LYS A 1 103 ? -22.650 15.198 44.785 1.00 74.44 103 LYS A O 1
ATOM 890 N N . ILE A 1 104 ? -20.445 14.805 44.529 1.00 75.00 104 ILE A N 1
ATOM 891 C CA . ILE A 1 104 ? -20.353 15.180 43.117 1.00 75.00 104 ILE A CA 1
ATOM 892 C C . ILE A 1 104 ? -20.230 13.899 42.290 1.00 75.00 104 ILE A C 1
ATOM 894 O O . ILE A 1 104 ? -19.358 13.062 42.552 1.00 75.00 104 ILE A O 1
ATOM 898 N N . GLU A 1 105 ? -21.127 13.737 41.319 1.00 78.12 105 GLU A N 1
ATOM 899 C CA . GLU A 1 105 ? -21.058 12.679 40.310 1.00 78.12 105 GLU A CA 1
ATOM 900 C C . GLU A 1 105 ? -19.972 13.016 39.288 1.00 78.12 105 GLU A C 1
ATOM 902 O O . GLU A 1 105 ? -19.871 14.151 38.824 1.00 78.12 105 GLU A O 1
ATOM 907 N N . ILE A 1 106 ? -19.133 12.036 38.958 1.00 78.69 106 ILE A N 1
ATOM 908 C CA . ILE A 1 106 ? -18.058 12.218 37.987 1.00 78.69 106 ILE A CA 1
ATOM 909 C C . ILE A 1 106 ? -18.554 11.683 36.649 1.00 78.69 106 ILE A C 1
ATOM 911 O O . ILE A 1 106 ? -18.695 10.476 36.474 1.00 78.69 106 ILE A O 1
ATOM 915 N N . TYR A 1 107 ? -18.832 12.588 35.718 1.00 82.62 107 TYR A N 1
ATOM 916 C CA . TYR A 1 107 ? -19.249 12.240 34.363 1.00 82.62 107 TYR A CA 1
ATOM 917 C C . TYR A 1 107 ? -18.046 11.888 33.481 1.00 82.62 107 TYR A C 1
ATOM 919 O O . TYR A 1 107 ? -16.910 12.286 33.763 1.00 82.62 107 TYR A O 1
ATOM 927 N N . LEU A 1 108 ? -18.303 11.150 32.401 1.00 81.12 108 LEU A N 1
ATOM 928 C CA . LEU A 1 108 ? -17.330 10.955 31.325 1.00 81.12 108 LEU A CA 1
ATOM 929 C C . LEU A 1 108 ? -16.874 12.305 30.756 1.00 81.12 108 LEU A C 1
ATOM 931 O O . LEU A 1 108 ? -17.701 13.196 30.530 1.00 81.12 108 LEU A O 1
ATOM 935 N N . SER A 1 109 ? -15.573 12.434 30.485 1.00 84.31 109 SER A N 1
ATOM 936 C CA . SER A 1 109 ? -15.033 13.599 29.776 1.00 84.31 109 SER A CA 1
ATOM 937 C C . SER A 1 109 ? -15.598 13.690 28.351 1.00 84.31 109 SER A C 1
ATOM 939 O O . SER A 1 109 ? -16.108 12.709 27.806 1.00 84.31 109 SER A O 1
ATOM 941 N N . GLU A 1 110 ? -15.488 14.854 27.705 1.00 82.56 110 GLU A N 1
ATOM 942 C CA . GLU A 1 110 ? -15.926 15.018 26.307 1.00 82.56 110 GLU A CA 1
ATOM 943 C C . GLU A 1 110 ? -15.238 14.020 25.357 1.00 82.56 110 GLU A C 1
ATOM 945 O O . GLU A 1 110 ? -15.873 13.479 24.448 1.00 82.56 110 GLU A O 1
ATOM 950 N N . GLU A 1 111 ? -13.962 13.719 25.609 1.00 80.81 111 GLU A N 1
ATOM 951 C CA . GLU A 1 111 ? -13.179 12.725 24.867 1.00 80.81 111 GLU A CA 1
ATOM 952 C C . GLU A 1 111 ? -13.730 11.305 25.064 1.00 80.81 111 GLU A C 1
ATOM 954 O O . GLU A 1 111 ? -13.948 10.580 24.092 1.00 80.81 111 GLU A O 1
ATOM 959 N N . GLU A 1 112 ? -14.031 10.914 26.307 1.00 82.25 112 GLU A N 1
ATOM 960 C CA . GLU A 1 112 ? -14.619 9.607 26.630 1.00 82.25 112 GLU A CA 1
ATOM 961 C C . GLU A 1 112 ? -16.022 9.453 26.019 1.00 82.25 112 GLU A C 1
ATOM 963 O O . GLU A 1 112 ? -16.363 8.395 25.486 1.00 82.25 112 GLU A O 1
ATOM 968 N N . GLN A 1 113 ? -16.825 10.520 26.006 1.00 84.56 113 GLN A N 1
ATOM 969 C CA . GLN A 1 113 ? -18.134 10.520 25.346 1.00 84.56 113 GLN A CA 1
ATOM 970 C C . GLN A 1 113 ? -18.018 10.407 23.820 1.00 84.56 113 GLN A C 1
ATOM 972 O O . GLN A 1 113 ? -18.827 9.726 23.179 1.00 84.56 113 GLN A O 1
ATOM 977 N N . ALA A 1 114 ? -17.034 11.072 23.208 1.00 84.00 114 ALA A N 1
ATOM 978 C CA . ALA A 1 114 ? -16.767 10.949 21.777 1.00 84.00 114 ALA A CA 1
ATOM 979 C C . ALA A 1 114 ? -16.326 9.523 21.415 1.00 84.00 114 ALA A C 1
ATOM 981 O O . ALA A 1 114 ? -16.784 8.973 20.407 1.00 84.00 114 ALA A O 1
ATOM 982 N N . LEU A 1 115 ? -15.503 8.907 22.266 1.00 85.19 115 LEU A N 1
ATOM 983 C CA . LEU A 1 115 ? -15.070 7.522 22.133 1.00 85.19 115 LEU A CA 1
ATOM 984 C C . LEU A 1 115 ? -16.245 6.548 22.241 1.00 85.19 115 LEU A C 1
ATOM 986 O O . LEU A 1 115 ? -16.406 5.687 21.376 1.00 85.19 115 LEU A O 1
ATOM 990 N N . LYS A 1 116 ? -17.119 6.745 23.233 1.00 88.69 116 LYS A N 1
ATOM 991 C CA . LYS A 1 116 ? -18.355 5.976 23.406 1.00 88.69 116 LYS A CA 1
ATOM 992 C C . LYS A 1 116 ? -19.239 6.044 22.166 1.00 88.69 116 LYS A C 1
ATOM 994 O O . LYS A 1 116 ? -19.648 5.015 21.625 1.00 88.69 116 LYS A O 1
ATOM 999 N N . LYS A 1 11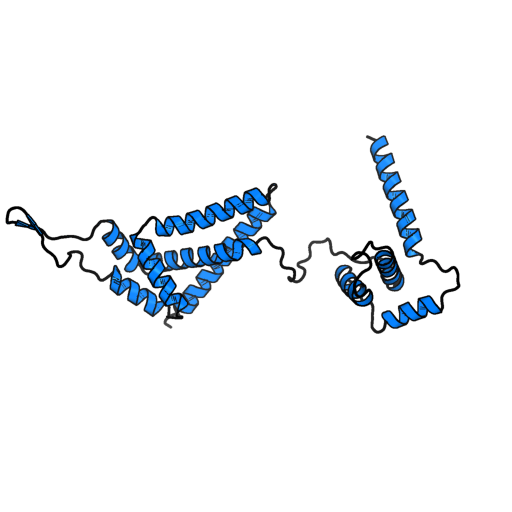7 ? -19.476 7.252 21.645 1.00 89.12 117 LYS A N 1
ATOM 1000 C CA . LYS A 1 117 ? -20.244 7.463 20.404 1.00 89.12 117 LYS A CA 1
ATOM 1001 C C . LYS A 1 117 ? -19.610 6.758 19.204 1.00 89.12 117 LYS A C 1
ATOM 1003 O O . LYS A 1 117 ? -20.332 6.222 18.366 1.00 89.12 117 LYS A O 1
ATOM 1008 N N . LEU A 1 118 ? -18.282 6.762 19.104 1.00 88.69 118 LEU A N 1
ATOM 1009 C CA . LEU A 1 118 ? -17.556 6.081 18.035 1.00 88.69 118 LEU A CA 1
ATOM 1010 C C . LEU A 1 118 ? -17.646 4.553 18.162 1.00 88.69 118 LEU A C 1
ATOM 1012 O O . LEU A 1 118 ? -17.909 3.894 17.161 1.00 88.69 118 LEU A O 1
ATOM 1016 N N . ALA A 1 119 ? -17.464 4.004 19.365 1.00 89.69 119 ALA A N 1
ATOM 1017 C CA . ALA A 1 119 ? -17.522 2.569 19.640 1.00 89.69 119 ALA A CA 1
ATOM 1018 C C . ALA A 1 119 ? -18.920 1.972 19.397 1.00 89.69 119 ALA A C 1
ATOM 1020 O O . ALA A 1 119 ? -19.042 0.835 18.941 1.00 89.69 119 ALA A O 1
ATOM 1021 N N . LEU A 1 120 ? -19.978 2.752 19.641 1.00 91.38 120 LEU A N 1
ATOM 1022 C CA . LEU A 1 120 ? -21.359 2.362 19.343 1.00 91.38 120 LEU A CA 1
ATOM 1023 C C . LEU A 1 120 ? -21.701 2.446 17.843 1.00 91.38 120 LEU A C 1
ATOM 1025 O O . LEU A 1 120 ? -22.560 1.707 17.359 1.00 91.38 120 LEU A O 1
ATOM 1029 N N . ASP A 1 121 ? -21.034 3.321 17.084 1.00 91.75 121 ASP A N 1
ATOM 1030 C CA . ASP A 1 121 ? -21.245 3.479 15.642 1.00 91.75 121 ASP A CA 1
ATOM 1031 C C . ASP A 1 121 ? -20.342 2.523 14.848 1.00 91.75 121 ASP A C 1
ATOM 1033 O O . ASP A 1 121 ? -19.265 2.887 14.363 1.00 91.75 121 ASP A O 1
ATOM 1037 N N . GLN A 1 122 ? -20.821 1.288 14.666 1.00 88.94 122 GLN A N 1
ATOM 1038 C CA . GLN A 1 122 ? -20.095 0.229 13.955 1.00 88.94 122 GLN A CA 1
ATOM 1039 C C . GLN A 1 122 ? -19.564 0.685 12.588 1.00 88.94 122 GLN A C 1
ATOM 1041 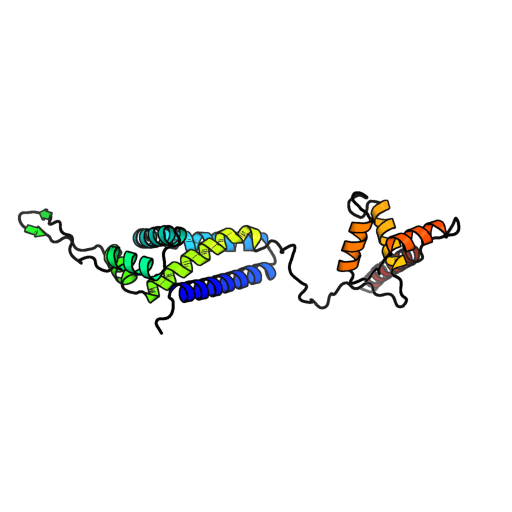O O . GLN A 1 122 ? -18.454 0.324 12.203 1.00 88.94 122 GLN A O 1
ATOM 1046 N N . ARG A 1 123 ? -20.325 1.493 11.837 1.00 89.12 123 ARG A N 1
ATOM 1047 C CA . ARG A 1 123 ? -19.925 1.936 10.494 1.00 89.12 123 ARG A CA 1
ATOM 1048 C C . ARG A 1 123 ? -18.757 2.918 10.555 1.00 89.12 123 ARG A C 1
ATOM 1050 O O . ARG A 1 123 ? -17.832 2.808 9.746 1.00 89.12 123 ARG A O 1
ATOM 1057 N N . LYS A 1 124 ? -18.802 3.892 11.469 1.00 90.25 124 LYS A N 1
ATOM 1058 C CA . LYS A 1 124 ? -17.700 4.850 11.653 1.00 90.25 124 LYS A CA 1
ATOM 1059 C C . LYS A 1 124 ? -16.465 4.175 12.226 1.00 90.25 124 LYS A C 1
ATOM 1061 O O . LYS A 1 124 ? -15.374 4.446 11.725 1.00 90.25 124 LYS A O 1
ATOM 1066 N N . LEU A 1 125 ? -16.643 3.280 13.198 1.00 90.38 125 LEU A N 1
ATOM 1067 C CA . LEU A 1 125 ? -15.556 2.495 13.770 1.00 90.38 125 LEU A CA 1
ATOM 1068 C C . LEU A 1 125 ? -14.868 1.662 12.685 1.00 90.38 125 LEU A C 1
ATOM 1070 O O . LEU A 1 125 ? -13.672 1.817 12.467 1.00 90.38 125 LEU A O 1
ATOM 1074 N N . LEU A 1 126 ? -15.627 0.890 11.901 1.00 91.25 126 LEU A N 1
ATOM 1075 C CA . LEU A 1 126 ? -15.076 0.092 10.803 1.00 91.25 126 LEU A CA 1
ATOM 1076 C C . LEU A 1 126 ? -14.285 0.953 9.808 1.00 91.25 126 LEU A C 1
ATOM 1078 O O . LEU A 1 126 ? -13.184 0.593 9.402 1.00 91.25 126 LEU A O 1
ATOM 1082 N N . LYS A 1 127 ? -14.819 2.125 9.439 1.00 90.75 127 LYS A N 1
ATOM 1083 C CA . LYS A 1 127 ? -14.141 3.061 8.532 1.00 90.75 127 LYS A CA 1
ATOM 1084 C C . LYS A 1 127 ? -12.825 3.583 9.116 1.00 90.75 127 LYS A C 1
ATOM 1086 O O . LYS A 1 127 ? -11.862 3.730 8.365 1.00 90.75 127 LYS A O 1
ATOM 1091 N N . LEU A 1 128 ? -12.786 3.881 10.416 1.00 90.69 128 LEU A N 1
ATOM 1092 C CA . LEU A 1 128 ? -11.567 4.298 11.110 1.00 90.69 128 LEU A CA 1
ATOM 1093 C C . LEU A 1 128 ? -10.513 3.186 11.069 1.00 90.69 128 LEU A C 1
ATOM 1095 O O . LEU A 1 128 ? -9.390 3.438 10.640 1.00 90.69 128 LEU A O 1
ATOM 1099 N N . LEU A 1 129 ? -10.902 1.965 11.440 1.00 92.38 129 LEU A N 1
ATOM 1100 C CA . LEU A 1 129 ? -10.010 0.807 11.519 1.00 92.38 129 LEU A CA 1
ATOM 1101 C C . LEU A 1 129 ? -9.459 0.409 10.143 1.00 92.38 129 LEU A C 1
ATOM 1103 O O . LEU A 1 129 ? -8.255 0.203 9.997 1.00 92.38 129 LEU A O 1
ATOM 1107 N N . ILE A 1 130 ? -10.308 0.391 9.106 1.00 92.81 130 ILE A N 1
ATOM 1108 C CA . ILE A 1 130 ? -9.879 0.160 7.715 1.00 92.81 130 ILE A CA 1
ATOM 1109 C C . ILE A 1 130 ? -8.877 1.227 7.284 1.00 92.81 130 ILE A C 1
ATOM 1111 O O . ILE A 1 130 ? -7.862 0.911 6.664 1.00 92.81 130 ILE A O 1
ATOM 1115 N N . ARG A 1 131 ? -9.160 2.499 7.589 1.00 91.19 131 ARG A N 1
ATOM 1116 C CA . ARG A 1 131 ? -8.290 3.610 7.205 1.00 91.19 131 ARG A CA 1
ATOM 1117 C C . ARG A 1 131 ? -6.918 3.482 7.864 1.00 91.19 131 ARG A C 1
ATOM 1119 O O . ARG A 1 131 ? -5.926 3.566 7.147 1.00 91.19 131 ARG A O 1
ATOM 1126 N N . ASP A 1 132 ? -6.867 3.289 9.180 1.00 90.62 132 ASP A N 1
ATOM 1127 C CA . ASP A 1 132 ? -5.610 3.123 9.922 1.00 90.62 132 ASP A CA 1
ATOM 1128 C C . ASP A 1 132 ? -4.812 1.923 9.387 1.00 90.62 132 ASP A C 1
ATOM 1130 O O . ASP A 1 132 ? -3.664 2.074 8.962 1.00 90.62 132 ASP A O 1
ATOM 1134 N N . THR A 1 133 ? -5.462 0.760 9.273 1.00 92.44 133 THR A N 1
ATOM 1135 C CA . THR A 1 133 ? -4.831 -0.471 8.774 1.00 92.44 133 THR A CA 1
ATOM 1136 C C . THR A 1 133 ? -4.269 -0.277 7.368 1.00 92.44 133 THR A C 1
ATOM 1138 O O . THR A 1 133 ? -3.129 -0.658 7.091 1.00 92.44 133 THR A O 1
ATOM 1141 N N . ALA A 1 134 ? -5.030 0.365 6.478 1.00 93.25 134 ALA A N 1
ATOM 1142 C CA . ALA A 1 134 ? -4.578 0.653 5.125 1.00 93.25 134 ALA A CA 1
ATOM 1143 C C . ALA A 1 134 ? -3.343 1.554 5.120 1.00 93.25 134 ALA A C 1
ATOM 1145 O O . ALA A 1 134 ? -2.371 1.222 4.448 1.00 93.25 134 ALA A O 1
ATOM 1146 N N . TYR A 1 135 ? -3.337 2.652 5.880 1.00 91.81 135 TYR A N 1
ATOM 1147 C CA . TYR A 1 135 ? -2.181 3.550 5.917 1.00 91.81 135 TYR A CA 1
ATOM 1148 C C . TYR A 1 135 ? -0.940 2.886 6.519 1.00 91.81 135 TYR A C 1
ATOM 1150 O O . TYR A 1 135 ? 0.150 3.115 6.006 1.00 91.81 135 TYR A O 1
ATOM 1158 N N . ARG A 1 136 ? -1.076 1.981 7.498 1.00 90.62 136 ARG A N 1
ATOM 1159 C CA . ARG A 1 136 ? 0.059 1.171 7.984 1.00 90.62 136 ARG A CA 1
ATOM 1160 C C . ARG A 1 136 ? 0.610 0.240 6.907 1.00 90.62 136 ARG A C 1
ATOM 1162 O O . ARG A 1 136 ? 1.824 0.074 6.794 1.00 90.62 136 ARG A O 1
ATOM 1169 N N . VAL A 1 137 ? -0.262 -0.371 6.101 1.00 91.94 137 VAL A N 1
ATOM 1170 C CA . VAL A 1 137 ? 0.169 -1.193 4.958 1.00 91.94 137 VAL A CA 1
ATOM 1171 C C . VAL A 1 137 ? 0.869 -0.329 3.908 1.00 91.94 137 VAL A C 1
ATOM 1173 O O . VAL A 1 137 ? 1.937 -0.705 3.430 1.00 91.94 137 VAL A O 1
ATOM 1176 N N . ILE A 1 138 ? 0.314 0.841 3.584 1.00 92.75 138 ILE A N 1
ATOM 1177 C CA . ILE A 1 138 ? 0.916 1.800 2.650 1.00 92.75 138 ILE A CA 1
ATOM 1178 C C . ILE A 1 138 ? 2.277 2.274 3.158 1.00 92.75 138 ILE A C 1
ATOM 1180 O O . ILE A 1 138 ? 3.227 2.268 2.385 1.00 92.75 138 ILE A O 1
ATOM 1184 N N . GLN A 1 139 ? 2.407 2.599 4.445 1.00 91.44 139 GLN A N 1
ATOM 1185 C CA . GLN A 1 139 ? 3.666 3.026 5.058 1.00 91.44 139 GLN A CA 1
ATOM 1186 C C . GLN A 1 139 ? 4.765 1.969 4.898 1.00 91.44 139 GLN A C 1
ATOM 1188 O O . GLN A 1 139 ? 5.883 2.287 4.503 1.00 91.44 139 GLN A O 1
ATOM 1193 N N . LYS A 1 140 ? 4.432 0.692 5.121 1.00 90.12 140 LYS A N 1
ATOM 1194 C CA . LYS A 1 140 ? 5.363 -0.429 4.909 1.00 90.12 140 LYS A CA 1
ATOM 1195 C C . LYS A 1 140 ? 5.722 -0.633 3.439 1.00 90.12 140 LYS A C 1
ATOM 1197 O O . LYS A 1 140 ? 6.842 -1.030 3.136 1.00 90.12 140 LYS A O 1
ATOM 1202 N N . LYS A 1 141 ? 4.774 -0.389 2.531 1.00 90.12 141 LYS A N 1
ATOM 1203 C CA . LYS A 1 141 ? 4.981 -0.532 1.086 1.00 90.12 141 LYS A CA 1
ATOM 1204 C C . LYS A 1 141 ? 5.659 0.675 0.449 1.00 90.12 141 LYS A C 1
ATOM 1206 O O . LYS A 1 141 ? 6.257 0.502 -0.598 1.00 90.12 141 LYS A O 1
ATOM 1211 N N . LEU A 1 142 ? 5.591 1.872 1.035 1.00 86.12 142 LEU A N 1
ATOM 1212 C CA . LEU A 1 142 ? 6.128 3.116 0.464 1.00 86.12 142 LEU A CA 1
ATOM 1213 C C . LEU A 1 142 ? 7.554 2.965 -0.103 1.00 86.12 142 LEU A C 1
ATOM 1215 O O . LEU A 1 142 ? 7.756 3.371 -1.247 1.00 86.12 142 LEU A O 1
ATOM 1219 N N . PRO A 1 143 ? 8.520 2.338 0.606 1.00 82.31 143 PRO A N 1
ATOM 1220 C CA . PRO A 1 143 ? 9.876 2.150 0.089 1.00 82.31 143 PRO A CA 1
ATOM 1221 C C . PRO A 1 143 ? 9.947 1.309 -1.190 1.00 82.31 143 PRO A C 1
ATOM 1223 O O . PRO A 1 143 ? 10.813 1.550 -2.022 1.00 82.31 143 PRO A O 1
ATOM 1226 N N . SER A 1 144 ? 9.049 0.334 -1.360 1.00 84.62 144 SER A N 1
ATOM 1227 C CA . SER A 1 144 ? 9.015 -0.578 -2.509 1.00 84.62 144 SER A CA 1
ATOM 1228 C C . SER A 1 144 ? 7.949 -0.229 -3.549 1.00 84.62 144 SER A C 1
ATOM 1230 O O . SER A 1 144 ? 8.004 -0.728 -4.664 1.00 84.62 144 SER A O 1
ATOM 1232 N N . MET A 1 145 ? 7.006 0.659 -3.231 1.00 83.25 145 MET A N 1
ATOM 1233 C CA . MET A 1 145 ? 5.884 1.048 -4.095 1.00 83.25 145 MET A CA 1
ATOM 1234 C C . MET A 1 145 ? 6.327 1.853 -5.321 1.00 83.25 145 MET A C 1
ATOM 1236 O O . MET A 1 145 ? 5.620 1.900 -6.328 1.00 83.25 145 MET A O 1
ATOM 1240 N N . PHE A 1 146 ? 7.490 2.495 -5.221 1.00 80.38 146 PHE A N 1
ATOM 1241 C CA . PHE A 1 146 ? 8.121 3.241 -6.308 1.00 80.38 146 PHE A CA 1
ATOM 1242 C C . PHE A 1 146 ? 9.278 2.484 -6.954 1.00 80.38 146 PHE A C 1
ATOM 1244 O O . PHE A 1 146 ? 9.805 2.952 -7.962 1.00 80.38 146 PHE A O 1
ATOM 1251 N N . ASN A 1 147 ? 9.660 1.339 -6.383 1.00 73.62 147 ASN A N 1
ATOM 1252 C CA . ASN A 1 147 ? 10.576 0.428 -7.039 1.00 73.62 147 ASN A CA 1
ATOM 1253 C C . ASN A 1 147 ? 9.767 -0.242 -8.141 1.00 73.62 147 ASN A C 1
ATOM 1255 O O . ASN A 1 147 ? 8.700 -0.807 -7.886 1.00 73.62 147 ASN A O 1
ATOM 1259 N N . GLU A 1 148 ? 10.222 -0.122 -9.381 1.00 53.81 148 GLU A N 1
ATOM 1260 C CA . GLU A 1 148 ? 9.594 -0.876 -10.453 1.00 53.81 148 GLU A CA 1
ATOM 1261 C C . GLU A 1 148 ? 9.748 -2.362 -10.106 1.00 53.81 148 GLU A C 1
ATOM 1263 O O . GLU A 1 148 ? 10.860 -2.800 -9.805 1.00 53.81 148 GLU A O 1
ATOM 1268 N N . PRO A 1 149 ? 8.654 -3.139 -10.041 1.00 49.62 149 PRO A N 1
ATOM 1269 C CA . PRO A 1 149 ? 8.784 -4.559 -9.799 1.00 49.62 149 PRO A CA 1
ATOM 1270 C C . PRO A 1 149 ? 9.587 -5.145 -10.959 1.00 49.62 149 PRO A C 1
ATOM 1272 O O . PRO A 1 149 ? 9.147 -5.078 -12.105 1.00 49.62 149 PRO A O 1
ATOM 1275 N N . GLU A 1 150 ? 10.718 -5.781 -10.650 1.00 46.50 150 GLU A N 1
ATOM 1276 C CA . GLU A 1 150 ? 11.499 -6.596 -11.595 1.00 46.50 150 GLU A CA 1
ATOM 1277 C C . GLU A 1 150 ? 10.678 -7.741 -12.222 1.00 46.50 150 GLU A C 1
ATOM 1279 O O . GLU A 1 150 ? 11.169 -8.443 -13.093 1.00 46.50 150 GLU A O 1
ATOM 1284 N N . ASN A 1 151 ? 9.409 -7.921 -11.840 1.00 48.28 151 ASN A N 1
ATOM 1285 C CA . ASN A 1 151 ? 8.487 -8.874 -12.439 1.00 48.28 151 ASN A CA 1
ATOM 1286 C C . ASN A 1 151 ? 7.060 -8.304 -12.502 1.00 48.28 151 ASN A C 1
ATOM 1288 O O . ASN A 1 151 ? 6.304 -8.328 -11.530 1.00 48.28 151 ASN A O 1
ATOM 1292 N N . SER A 1 152 ? 6.651 -7.804 -13.666 1.00 35.06 152 SER A N 1
ATOM 1293 C CA . SER A 1 152 ? 5.241 -7.699 -14.061 1.00 35.06 152 SER A CA 1
ATOM 1294 C C . SER A 1 152 ? 5.130 -7.866 -15.580 1.00 35.06 152 SER A C 1
ATOM 1296 O O . SER A 1 152 ? 5.912 -7.262 -16.314 1.00 35.06 152 SER A O 1
ATOM 1298 N N . PRO A 1 153 ? 4.186 -8.692 -16.070 1.00 43.47 153 PRO A N 1
ATOM 1299 C CA . PRO A 1 153 ? 4.077 -9.030 -17.480 1.00 43.47 153 PRO A CA 1
ATOM 1300 C C . PRO A 1 153 ? 3.675 -7.789 -18.278 1.00 43.47 153 PRO A C 1
ATOM 1302 O O . PRO A 1 153 ? 2.799 -7.021 -17.878 1.00 43.47 153 PRO A O 1
ATOM 1305 N N . ALA A 1 154 ? 4.339 -7.602 -19.413 1.00 39.88 154 ALA A N 1
ATOM 1306 C CA . ALA A 1 154 ? 4.238 -6.444 -20.284 1.00 39.88 154 ALA A CA 1
ATOM 1307 C C . ALA A 1 154 ? 2.787 -6.032 -20.613 1.00 39.88 154 ALA A C 1
ATOM 1309 O O . ALA A 1 154 ? 2.164 -6.549 -21.543 1.00 39.88 154 ALA A O 1
ATOM 1310 N N . THR A 1 155 ? 2.269 -4.998 -19.947 1.00 36.91 155 THR A N 1
ATOM 1311 C CA . THR A 1 155 ? 1.260 -4.134 -20.569 1.00 36.91 155 THR A CA 1
ATOM 1312 C C . THR A 1 155 ? 1.967 -3.199 -21.533 1.00 36.91 155 THR A C 1
ATOM 1314 O O . THR A 1 155 ? 2.548 -2.192 -21.136 1.00 36.91 155 THR A O 1
ATOM 1317 N N . LYS A 1 156 ? 1.908 -3.602 -22.805 1.00 47.59 156 LYS A N 1
ATOM 1318 C CA . LYS A 1 156 ? 2.256 -2.866 -24.021 1.00 47.59 156 LYS A CA 1
ATOM 1319 C C . LYS A 1 156 ? 2.105 -1.347 -23.860 1.00 47.59 156 LYS A C 1
ATOM 1321 O O . LYS A 1 156 ? 1.022 -0.793 -24.036 1.00 47.59 156 LYS A O 1
ATOM 1326 N N . THR A 1 157 ? 3.219 -0.664 -23.633 1.00 39.75 157 THR A N 1
ATOM 1327 C CA . THR A 1 157 ? 3.472 0.581 -24.354 1.00 39.75 157 THR A CA 1
ATOM 1328 C C . THR A 1 157 ? 3.729 0.197 -25.814 1.00 39.75 157 THR A C 1
ATOM 1330 O O . THR A 1 157 ? 4.326 -0.845 -26.091 1.00 39.75 157 THR A O 1
ATOM 1333 N N . ASN A 1 158 ? 3.285 1.007 -26.776 1.00 47.50 158 ASN A N 1
ATOM 1334 C CA . ASN A 1 158 ? 3.609 0.847 -28.205 1.00 47.50 158 ASN A CA 1
ATOM 1335 C C . ASN A 1 158 ? 5.094 1.189 -28.498 1.00 47.50 158 ASN A C 1
ATOM 1337 O O . ASN A 1 158 ? 5.428 1.835 -29.484 1.00 47.50 158 ASN A O 1
ATOM 1341 N N . HIS A 1 159 ? 5.986 0.731 -27.622 1.00 48.59 159 HIS A N 1
ATOM 1342 C CA . HIS A 1 159 ? 7.438 0.712 -27.746 1.00 48.59 159 HIS A CA 1
ATOM 1343 C C . HIS A 1 159 ? 7.936 -0.721 -27.538 1.00 48.59 159 HIS A C 1
ATOM 1345 O O . HIS A 1 159 ? 8.929 -0.943 -26.855 1.00 48.59 159 HIS A O 1
ATOM 1351 N N . ALA A 1 160 ? 7.211 -1.717 -28.060 1.00 56.84 160 ALA A N 1
ATOM 1352 C CA . ALA A 1 160 ? 7.693 -3.090 -28.036 1.00 56.84 160 ALA A CA 1
ATOM 1353 C C . ALA A 1 160 ? 9.032 -3.135 -28.785 1.00 56.84 160 ALA A C 1
ATOM 1355 O O . ALA A 1 160 ? 9.070 -2.981 -30.009 1.00 56.84 160 ALA A O 1
ATOM 1356 N N . ILE A 1 161 ? 10.122 -3.290 -28.033 1.00 67.19 161 ILE A N 1
ATOM 1357 C CA . ILE A 1 161 ? 11.458 -3.476 -28.582 1.00 67.19 161 ILE A CA 1
ATOM 1358 C C . ILE A 1 161 ? 11.412 -4.810 -29.317 1.00 67.19 161 ILE A C 1
ATOM 1360 O O . ILE A 1 161 ? 11.232 -5.867 -28.722 1.00 67.19 161 ILE A O 1
ATOM 1364 N N . LYS A 1 162 ? 11.483 -4.743 -30.642 1.00 78.81 162 LYS A N 1
ATOM 1365 C CA . LYS A 1 162 ? 11.493 -5.916 -31.503 1.00 78.81 162 LYS A CA 1
ATOM 1366 C C . LYS A 1 162 ? 12.746 -5.864 -32.350 1.00 78.81 162 LYS A C 1
ATOM 1368 O O . LYS A 1 162 ? 13.021 -4.842 -32.977 1.00 78.81 162 LYS A O 1
ATOM 1373 N N . TRP A 1 163 ? 13.467 -6.975 -32.426 1.00 83.19 163 TRP A N 1
ATOM 1374 C CA . TRP A 1 163 ? 14.475 -7.139 -33.463 1.00 83.19 163 TRP A CA 1
ATOM 1375 C C . TRP A 1 163 ? 13.790 -7.179 -34.834 1.00 83.19 163 TRP A C 1
ATOM 1377 O O . TRP A 1 163 ? 13.085 -8.130 -35.183 1.00 83.19 163 TRP A O 1
ATOM 1387 N N . THR A 1 164 ? 13.946 -6.113 -35.610 1.00 72.44 164 THR A N 1
ATOM 1388 C CA . THR A 1 164 ? 13.268 -5.930 -36.895 1.00 72.44 164 THR A CA 1
ATOM 1389 C C . THR A 1 164 ? 14.267 -6.073 -38.036 1.00 72.44 164 THR A C 1
ATOM 1391 O O . THR A 1 164 ? 14.898 -5.119 -38.477 1.00 72.44 164 THR A O 1
ATOM 1394 N N . THR A 1 165 ? 14.410 -7.289 -38.563 1.00 64.44 165 THR A N 1
ATOM 1395 C CA . THR A 1 165 ? 15.167 -7.532 -39.801 1.00 64.44 165 THR A CA 1
ATOM 1396 C C . THR A 1 165 ? 14.321 -8.342 -40.787 1.00 64.44 165 THR A C 1
ATOM 1398 O O . THR A 1 165 ? 13.532 -9.194 -40.392 1.00 64.44 165 THR A O 1
ATOM 1401 N N . LYS A 1 166 ? 14.415 -8.017 -42.087 1.00 58.97 166 LYS A N 1
ATOM 1402 C CA . LYS A 1 166 ? 13.539 -8.559 -43.153 1.00 58.97 166 LYS A CA 1
ATOM 1403 C C . LYS A 1 166 ? 13.842 -10.017 -43.547 1.00 58.97 166 LYS A C 1
ATOM 1405 O O . LYS A 1 166 ? 13.063 -10.620 -44.275 1.00 58.97 166 LYS A O 1
ATOM 1410 N N . LYS A 1 167 ? 14.974 -10.567 -43.107 1.00 56.50 167 LYS A N 1
ATOM 1411 C CA . LYS A 1 167 ? 15.368 -11.975 -43.269 1.00 56.50 167 LYS A CA 1
ATOM 1412 C C . LYS A 1 167 ? 15.685 -12.529 -41.891 1.00 56.50 167 LYS A C 1
ATOM 1414 O O . LYS A 1 167 ? 16.045 -11.754 -41.016 1.00 56.50 167 LYS A O 1
ATOM 1419 N N . ASP A 1 168 ? 15.539 -13.835 -41.718 1.00 58.59 168 ASP A N 1
ATOM 1420 C CA . ASP A 1 168 ? 15.680 -14.533 -40.441 1.00 58.59 168 ASP A CA 1
ATOM 1421 C C . ASP A 1 168 ? 17.113 -14.408 -39.880 1.00 58.59 168 ASP A C 1
ATOM 1423 O O . ASP A 1 168 ? 17.984 -15.243 -40.112 1.00 58.59 168 ASP A O 1
ATOM 1427 N N . ASN A 1 169 ? 17.389 -13.282 -39.214 1.00 70.00 169 ASN A N 1
ATOM 1428 C CA . ASN A 1 169 ? 18.739 -12.824 -38.883 1.00 70.00 169 ASN A CA 1
ATOM 1429 C C . ASN A 1 169 ? 19.094 -13.053 -37.414 1.00 70.00 169 ASN A C 1
ATOM 1431 O O . ASN A 1 169 ? 19.822 -12.275 -36.795 1.00 70.00 169 ASN A O 1
ATOM 1435 N N . LYS A 1 170 ? 18.566 -14.142 -36.851 1.00 82.06 170 LYS A N 1
ATOM 1436 C CA . LYS A 1 170 ? 18.843 -14.593 -35.482 1.00 82.06 170 LYS A CA 1
ATOM 1437 C C . LYS A 1 170 ? 20.348 -14.745 -35.243 1.00 82.06 170 LYS A C 1
ATOM 1439 O O . LYS A 1 170 ? 20.837 -14.442 -34.165 1.00 82.06 170 LYS A O 1
ATOM 1444 N N . ASN A 1 171 ? 21.104 -15.137 -36.270 1.00 85.19 171 ASN A N 1
ATOM 1445 C CA . ASN A 1 171 ? 22.555 -15.250 -36.156 1.00 85.19 171 ASN A CA 1
ATOM 1446 C C . ASN A 1 171 ? 23.252 -13.882 -36.039 1.00 85.19 171 ASN A C 1
ATOM 1448 O O . ASN A 1 171 ? 24.173 -13.760 -35.242 1.00 85.19 171 ASN A O 1
ATOM 1452 N N . GLU A 1 172 ? 22.803 -12.845 -36.761 1.00 87.12 172 GLU A N 1
ATOM 1453 C CA . GLU A 1 172 ? 23.331 -11.479 -36.589 1.00 87.12 172 GLU A CA 1
ATOM 1454 C C . GLU A 1 172 ? 23.018 -10.930 -35.188 1.00 87.12 172 GLU A C 1
ATOM 1456 O O . GLU A 1 172 ? 23.869 -10.275 -34.589 1.00 87.12 172 GLU A O 1
ATOM 1461 N N . PHE A 1 173 ? 21.838 -11.249 -34.643 1.00 91.00 173 PHE A N 1
ATOM 1462 C CA . PHE A 1 173 ? 21.476 -10.921 -33.261 1.00 91.00 173 PHE A CA 1
ATOM 1463 C C . PHE A 1 173 ? 22.459 -11.548 -32.262 1.00 91.00 173 PHE A C 1
ATOM 1465 O O . PHE A 1 173 ? 23.053 -10.846 -31.445 1.00 91.00 173 PHE A O 1
ATOM 1472 N N . VAL A 1 174 ? 22.692 -12.859 -32.370 1.00 92.19 174 VAL A N 1
ATOM 1473 C CA . VAL A 1 174 ? 23.631 -13.578 -31.497 1.00 92.19 174 VAL A CA 1
ATOM 1474 C C . VAL A 1 174 ? 25.057 -13.036 -31.664 1.00 92.19 174 VAL A C 1
ATOM 1476 O O . VAL A 1 174 ? 25.712 -12.719 -30.675 1.00 92.19 174 VAL A O 1
ATOM 1479 N N . GLN A 1 175 ? 25.526 -12.852 -32.902 1.00 90.88 175 GLN A N 1
ATOM 1480 C CA . GLN A 1 175 ? 26.864 -12.327 -33.204 1.00 90.88 175 GLN A CA 1
ATOM 1481 C C . GLN A 1 175 ? 27.102 -10.946 -32.585 1.00 90.88 175 GLN A C 1
ATOM 1483 O O . GLN A 1 175 ? 28.169 -10.711 -32.017 1.00 90.88 175 GLN A O 1
ATOM 1488 N N . LEU A 1 176 ? 26.109 -10.053 -32.657 1.00 93.19 176 LEU A N 1
ATOM 1489 C CA . LEU A 1 176 ? 26.191 -8.721 -32.067 1.00 93.19 176 LEU A CA 1
ATOM 1490 C C . LEU A 1 176 ? 26.429 -8.795 -30.557 1.00 93.19 176 LEU A C 1
ATOM 1492 O O . LEU A 1 176 ? 27.372 -8.185 -30.055 1.00 93.19 176 LEU A O 1
ATOM 1496 N N . PHE A 1 177 ? 25.608 -9.557 -29.835 1.00 94.25 177 PHE A N 1
ATOM 1497 C CA . PHE A 1 177 ? 25.692 -9.606 -28.375 1.00 94.25 177 PHE A CA 1
ATOM 1498 C C . PHE A 1 177 ? 26.900 -10.385 -27.858 1.00 94.25 177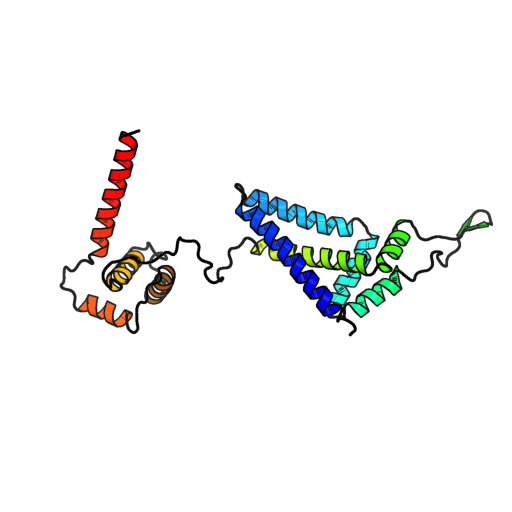 PHE A C 1
ATOM 1500 O O . PHE A 1 177 ? 27.490 -9.973 -26.860 1.00 94.25 177 PHE A O 1
ATOM 1507 N N . TYR A 1 178 ? 27.350 -11.421 -28.572 1.00 94.06 178 TYR A N 1
ATOM 1508 C CA . TYR A 1 178 ? 28.649 -12.046 -28.301 1.00 94.06 178 TYR A CA 1
ATOM 1509 C C . TYR A 1 178 ? 29.803 -11.046 -28.474 1.00 94.06 178 TYR A C 1
ATOM 1511 O O . TYR A 1 178 ? 30.713 -11.007 -27.645 1.00 94.06 178 TYR A O 1
ATOM 1519 N N . GLY A 1 179 ? 29.752 -10.199 -29.509 1.00 92.88 179 GLY A N 1
ATOM 1520 C CA . GLY A 1 179 ? 30.737 -9.136 -29.724 1.00 92.88 179 GLY A CA 1
ATOM 1521 C C . GLY A 1 179 ? 30.727 -8.082 -28.614 1.00 92.88 179 GLY A C 1
ATOM 1522 O O . GLY A 1 179 ? 31.781 -7.755 -28.070 1.00 92.88 179 GLY A O 1
ATOM 1523 N N . LEU A 1 180 ? 29.542 -7.588 -28.238 1.00 94.19 180 LEU A N 1
ATOM 1524 C CA . LEU A 1 180 ? 29.377 -6.590 -27.174 1.00 94.19 180 LEU A CA 1
ATOM 1525 C C . LEU A 1 180 ? 29.843 -7.111 -25.811 1.00 94.19 180 LEU A C 1
ATOM 1527 O O .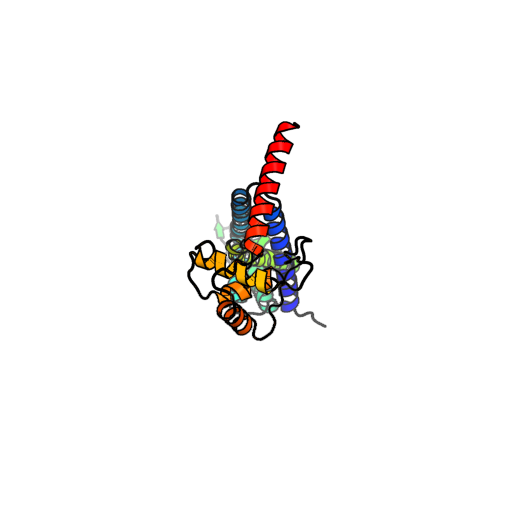 LEU A 1 180 ? 30.520 -6.391 -25.079 1.00 94.19 180 LEU A O 1
ATOM 1531 N N . HIS A 1 181 ? 29.516 -8.362 -25.483 1.00 95.94 181 HIS A N 1
ATOM 1532 C CA . HIS A 1 181 ? 29.990 -9.012 -24.263 1.00 95.94 181 HIS A CA 1
ATOM 1533 C C . HIS A 1 181 ? 31.508 -9.155 -24.262 1.00 95.94 181 HIS A C 1
ATOM 1535 O O . HIS A 1 181 ? 32.157 -8.693 -23.328 1.00 95.94 181 HIS A O 1
ATOM 1541 N N . LYS A 1 182 ? 32.100 -9.689 -25.337 1.00 93.69 182 LYS A N 1
ATOM 1542 C CA . LYS A 1 182 ? 33.556 -9.865 -25.420 1.00 93.69 182 LYS A CA 1
ATOM 1543 C C . LYS A 1 182 ? 34.322 -8.540 -25.358 1.00 93.69 182 LYS A C 1
ATOM 1545 O O . LYS A 1 182 ? 35.432 -8.513 -24.835 1.00 93.69 182 LYS A O 1
ATOM 1550 N N . ALA A 1 183 ? 33.731 -7.462 -25.868 1.00 93.00 183 ALA A N 1
ATOM 1551 C CA . ALA A 1 183 ? 34.273 -6.108 -25.792 1.00 93.00 183 ALA A CA 1
ATOM 1552 C C . ALA A 1 183 ? 34.076 -5.429 -24.420 1.00 93.00 183 ALA A C 1
ATOM 1554 O O . ALA A 1 183 ? 34.568 -4.323 -24.220 1.00 93.00 183 ALA A O 1
ATOM 1555 N N . GLY A 1 184 ? 33.367 -6.063 -23.480 1.00 92.69 184 GLY A N 1
ATOM 1556 C CA . GLY A 1 184 ? 33.136 -5.537 -22.133 1.00 92.69 184 GLY A CA 1
ATOM 1557 C C . GLY A 1 184 ? 31.941 -4.588 -22.004 1.00 92.69 184 GLY A C 1
ATOM 1558 O O . GLY A 1 184 ? 31.680 -4.089 -20.914 1.00 92.69 184 GLY A O 1
ATOM 1559 N N . PHE A 1 185 ? 31.175 -4.358 -23.075 1.00 92.19 185 PHE A N 1
ATOM 1560 C CA . PHE A 1 185 ? 30.013 -3.460 -23.052 1.00 92.19 185 PHE A CA 1
ATOM 1561 C C . PHE A 1 185 ? 28.772 -4.076 -22.395 1.00 92.19 185 PHE A C 1
ATOM 1563 O O . PHE A 1 185 ? 27.828 -3.357 -22.078 1.00 92.19 185 PHE A O 1
ATOM 1570 N N . VAL A 1 186 ? 28.764 -5.395 -22.181 1.00 90.25 186 VAL A N 1
ATOM 1571 C CA . VAL A 1 186 ? 27.707 -6.106 -21.449 1.00 90.25 186 VAL A CA 1
ATOM 1572 C C . VAL A 1 186 ? 28.328 -6.806 -20.251 1.00 90.25 186 VAL A C 1
ATOM 1574 O O . VAL A 1 186 ? 29.209 -7.646 -20.428 1.00 90.25 186 VAL A O 1
ATOM 1577 N N . ASN A 1 187 ? 27.869 -6.461 -19.044 1.00 87.56 187 ASN A N 1
ATOM 1578 C CA . ASN A 1 187 ? 28.341 -7.018 -17.769 1.00 87.56 187 ASN A CA 1
ATOM 1579 C C . ASN A 1 187 ? 29.874 -7.036 -17.623 1.00 87.56 187 ASN A C 1
ATOM 1581 O O . ASN A 1 187 ? 30.422 -7.979 -17.059 1.00 87.56 187 ASN A O 1
ATOM 1585 N N . GLU A 1 188 ? 30.583 -6.044 -18.176 1.00 89.88 188 GLU A N 1
ATOM 1586 C CA . GLU A 1 188 ? 32.058 -6.001 -18.192 1.00 89.88 188 GLU A CA 1
ATOM 1587 C C . GLU A 1 188 ? 32.709 -7.252 -18.827 1.00 89.88 188 GLU A C 1
ATOM 1589 O O . GLU A 1 188 ? 33.842 -7.608 -18.505 1.00 89.88 188 GLU A O 1
ATOM 1594 N N . GLY A 1 189 ? 31.986 -7.968 -19.696 1.00 90.25 189 GLY A N 1
ATOM 1595 C CA . GLY A 1 189 ? 32.428 -9.239 -20.279 1.00 90.25 189 GLY A CA 1
ATOM 1596 C C . GLY A 1 189 ? 32.407 -10.423 -19.309 1.00 90.25 189 GLY A C 1
ATOM 1597 O O . GLY A 1 189 ? 32.985 -11.472 -19.598 1.00 90.25 189 GLY A O 1
ATOM 1598 N N . LYS A 1 190 ? 31.739 -10.279 -18.159 1.00 88.88 190 LYS A N 1
ATOM 1599 C CA . LYS A 1 190 ? 31.558 -11.324 -17.144 1.00 88.88 190 LYS A CA 1
ATOM 1600 C C . LYS A 1 190 ? 30.194 -12.007 -17.288 1.00 88.88 190 LYS A C 1
ATOM 1602 O O . LYS A 1 190 ? 29.286 -11.510 -17.957 1.00 88.88 190 LYS A O 1
ATOM 1607 N N . GLY A 1 191 ? 30.050 -13.162 -16.641 1.00 88.56 191 GLY A N 1
ATOM 1608 C CA . GLY A 1 191 ? 28.825 -13.965 -16.664 1.00 88.56 191 GLY A CA 1
ATOM 1609 C C . GLY A 1 191 ? 28.692 -14.873 -17.890 1.00 88.56 191 GLY A C 1
ATOM 1610 O O . GLY A 1 191 ? 29.488 -14.820 -18.828 1.00 88.56 191 GLY A O 1
ATOM 1611 N N . GLU A 1 192 ? 27.684 -15.742 -17.857 1.00 92.12 192 GLU A N 1
ATOM 1612 C CA . GLU A 1 192 ? 27.446 -16.749 -18.892 1.00 92.12 192 GLU A CA 1
ATOM 1613 C C . GLU A 1 192 ? 26.795 -16.113 -20.136 1.00 92.12 192 GLU A C 1
ATOM 1615 O O . GLU A 1 192 ? 25.621 -15.741 -20.121 1.00 92.12 192 GLU A O 1
ATOM 1620 N N . ILE A 1 193 ? 27.558 -15.981 -21.229 1.00 92.69 193 ILE A N 1
ATOM 1621 C CA . ILE A 1 193 ? 27.111 -15.294 -22.455 1.00 92.69 193 ILE A CA 1
ATOM 1622 C C . ILE A 1 193 ? 25.845 -15.907 -23.070 1.00 92.69 193 ILE A C 1
ATOM 1624 O O . ILE A 1 193 ? 24.990 -15.194 -23.584 1.00 92.69 193 ILE A O 1
ATOM 1628 N N . THR A 1 194 ? 25.673 -17.219 -22.971 1.00 92.06 194 THR A N 1
ATOM 1629 C CA . THR A 1 194 ? 24.485 -17.941 -23.448 1.00 92.06 194 THR A CA 1
ATOM 1630 C C . THR A 1 194 ? 23.219 -17.499 -22.722 1.00 92.06 194 THR A C 1
ATOM 1632 O O . THR A 1 194 ? 22.231 -17.175 -23.378 1.00 92.06 194 THR A O 1
ATOM 1635 N N . LYS A 1 195 ? 23.266 -17.398 -21.387 1.00 91.94 195 LYS A N 1
ATOM 1636 C CA . LYS A 1 195 ? 22.153 -16.896 -20.565 1.00 91.94 195 LYS A CA 1
ATOM 1637 C C . LYS A 1 195 ? 21.871 -15.425 -20.826 1.00 91.94 195 LYS A C 1
ATOM 1639 O O . LYS A 1 195 ? 20.719 -15.019 -20.918 1.00 91.94 195 LYS A O 1
ATOM 1644 N N . ILE A 1 196 ? 22.924 -14.632 -21.001 1.00 91.12 196 ILE A N 1
ATOM 1645 C CA . ILE A 1 196 ? 22.802 -13.213 -21.342 1.00 91.12 196 ILE A CA 1
ATOM 1646 C C . ILE A 1 196 ? 22.090 -13.043 -22.693 1.00 91.12 196 ILE A C 1
ATOM 1648 O O . ILE A 1 196 ? 21.172 -12.236 -22.802 1.00 91.12 196 ILE A O 1
ATOM 1652 N N . VAL A 1 197 ? 22.469 -13.819 -23.710 1.00 92.75 197 VAL A N 1
ATOM 1653 C CA . VAL A 1 197 ? 21.841 -13.774 -25.040 1.00 92.75 197 VAL A CA 1
ATOM 1654 C C . VAL A 1 197 ? 20.400 -14.282 -25.013 1.00 92.75 197 VAL A C 1
ATOM 1656 O O . VAL A 1 197 ? 19.565 -13.693 -25.692 1.00 92.75 197 VAL A O 1
ATOM 1659 N N . GLU A 1 198 ? 20.087 -15.311 -24.222 1.00 92.44 198 GLU A N 1
ATOM 1660 C CA . GLU A 1 198 ? 18.707 -15.780 -23.998 1.00 92.44 198 GLU A CA 1
ATOM 1661 C C . GLU A 1 198 ? 17.840 -14.672 -23.391 1.00 92.44 198 GLU A C 1
ATOM 1663 O O . GLU A 1 198 ? 16.811 -14.315 -23.964 1.00 92.44 198 GLU A O 1
ATOM 1668 N N . ASN A 1 199 ? 18.313 -14.042 -22.313 1.00 89.38 199 ASN A N 1
ATOM 1669 C CA . ASN A 1 199 ? 17.605 -12.938 -21.662 1.00 89.38 199 ASN A CA 1
ATOM 1670 C C . ASN A 1 199 ? 17.397 -11.754 -22.621 1.00 89.38 199 ASN A C 1
ATOM 1672 O O . ASN A 1 199 ? 16.326 -11.153 -22.674 1.00 89.38 199 ASN A O 1
ATOM 1676 N N . LEU A 1 200 ? 18.410 -11.413 -23.420 1.00 90.31 200 LEU A N 1
ATOM 1677 C CA . LEU A 1 200 ? 18.296 -10.343 -24.410 1.00 90.31 200 LEU A CA 1
ATOM 1678 C C . LEU A 1 200 ? 17.350 -10.729 -25.552 1.00 90.31 200 LEU A C 1
ATOM 1680 O O . LEU A 1 200 ? 16.618 -9.880 -26.052 1.00 90.31 200 LEU A O 1
ATOM 1684 N N . ALA A 1 201 ? 17.317 -11.993 -25.965 1.00 89.75 201 ALA A N 1
ATOM 1685 C CA . ALA A 1 201 ? 16.383 -12.455 -26.983 1.00 89.75 201 ALA A CA 1
ATOM 1686 C C . ALA A 1 201 ? 14.927 -12.316 -26.518 1.00 89.75 201 ALA A C 1
ATOM 1688 O O . ALA A 1 201 ? 14.086 -11.884 -27.305 1.00 89.75 201 ALA A O 1
ATOM 1689 N N . GLU A 1 202 ? 14.644 -12.569 -25.239 1.00 85.81 202 GLU A N 1
ATOM 1690 C CA . GLU A 1 202 ? 13.329 -12.305 -24.644 1.00 85.81 202 GLU A CA 1
ATOM 1691 C C . GLU A 1 202 ? 12.972 -10.813 -24.696 1.00 85.81 202 GLU A C 1
ATOM 1693 O O . GLU A 1 202 ? 11.893 -10.453 -25.174 1.00 85.81 202 GLU A O 1
ATOM 1698 N N . VAL A 1 203 ? 13.902 -9.932 -24.303 1.00 87.25 203 VAL A N 1
ATOM 1699 C CA . VAL A 1 203 ? 13.706 -8.469 -24.337 1.00 87.25 203 VAL A CA 1
ATOM 1700 C C . VAL A 1 203 ? 13.415 -7.961 -25.753 1.00 87.25 203 VAL A C 1
ATOM 1702 O O . VAL A 1 203 ? 12.562 -7.093 -25.936 1.00 87.25 203 VAL A O 1
ATOM 1705 N N . PHE A 1 204 ? 14.101 -8.504 -26.762 1.00 86.62 204 PHE A N 1
ATOM 1706 C CA . PHE A 1 204 ? 13.948 -8.113 -28.169 1.00 86.62 204 PHE A CA 1
ATOM 1707 C C . PHE A 1 204 ? 12.890 -8.930 -28.932 1.00 86.62 204 PHE A C 1
ATOM 1709 O O . PHE A 1 204 ? 12.744 -8.753 -30.150 1.00 86.62 204 PHE A O 1
ATOM 1716 N N . ASN A 1 205 ? 12.155 -9.811 -28.243 1.00 86.06 205 ASN A N 1
ATOM 1717 C CA . ASN A 1 205 ? 11.157 -10.716 -28.813 1.00 86.06 205 ASN A CA 1
ATOM 1718 C C . ASN A 1 205 ? 11.695 -11.529 -30.014 1.00 86.06 205 ASN A C 1
ATOM 1720 O O . ASN A 1 205 ? 11.093 -11.568 -31.094 1.00 86.06 205 ASN A O 1
ATOM 1724 N N . VAL A 1 206 ? 12.873 -12.133 -29.830 1.00 86.88 206 VAL A N 1
ATOM 1725 C CA . VAL A 1 206 ? 13.560 -13.004 -30.790 1.00 86.88 206 VAL A CA 1
ATOM 1726 C C . VAL A 1 206 ? 13.434 -14.450 -30.332 1.00 86.88 206 VAL A C 1
ATOM 1728 O O . VAL A 1 206 ? 13.996 -14.845 -29.319 1.00 86.88 206 VAL A O 1
ATOM 1731 N N . ASP A 1 207 ? 12.756 -15.276 -31.122 1.00 88.00 207 ASP A N 1
ATOM 1732 C CA . ASP A 1 207 ? 12.794 -16.724 -30.922 1.00 88.00 207 ASP A CA 1
ATOM 1733 C C . ASP A 1 207 ? 14.116 -17.281 -31.465 1.00 88.00 207 ASP A C 1
ATOM 1735 O O . ASP A 1 207 ? 14.286 -17.401 -32.677 1.00 88.00 207 ASP A O 1
ATOM 1739 N N . LEU A 1 208 ? 15.061 -17.632 -30.593 1.00 86.56 208 LEU A N 1
ATOM 1740 C CA . LEU A 1 208 ? 16.348 -18.204 -31.008 1.00 86.56 208 LEU A CA 1
ATOM 1741 C C . LEU A 1 208 ? 16.212 -19.620 -31.603 1.00 86.56 208 LEU A C 1
ATOM 1743 O O . LEU A 1 208 ? 17.067 -20.033 -32.389 1.00 86.56 208 LEU A O 1
ATOM 1747 N N . GLY A 1 209 ? 15.127 -20.343 -31.305 1.00 84.50 209 GLY A N 1
ATOM 1748 C CA . GLY A 1 209 ? 14.926 -21.736 -31.697 1.00 84.50 209 GLY A CA 1
ATOM 1749 C C . GLY A 1 209 ? 15.761 -22.740 -30.887 1.00 84.50 209 GLY A C 1
ATOM 1750 O O . GLY A 1 209 ? 16.732 -22.406 -30.202 1.00 84.50 209 GLY A O 1
ATOM 1751 N N . LYS A 1 210 ? 15.388 -24.023 -30.963 1.00 85.62 210 LYS A N 1
ATOM 1752 C CA . LYS A 1 210 ? 16.122 -25.107 -30.288 1.00 85.62 210 LYS A CA 1
ATOM 1753 C C . LYS A 1 210 ? 17.505 -25.300 -30.922 1.00 85.62 210 LYS A C 1
ATOM 1755 O O . LYS A 1 210 ? 17.630 -25.339 -32.142 1.00 85.62 210 LYS A O 1
ATOM 1760 N N . GLY A 1 211 ? 18.539 -25.456 -30.092 1.00 85.12 211 GLY A N 1
ATOM 1761 C CA . GLY A 1 211 ? 19.906 -25.731 -30.556 1.00 85.12 211 GLY A CA 1
ATOM 1762 C C . GLY A 1 211 ? 20.648 -24.525 -31.147 1.00 85.12 211 GLY A C 1
ATOM 1763 O O . GLY A 1 211 ? 21.681 -24.702 -31.792 1.00 85.12 211 GLY A O 1
ATOM 1764 N N . TRP A 1 212 ? 20.162 -23.299 -30.920 1.00 90.31 212 TRP A N 1
ATOM 1765 C CA . TRP A 1 212 ? 20.776 -22.069 -31.435 1.00 90.31 212 TRP A CA 1
ATOM 1766 C C . TRP A 1 212 ? 22.261 -21.930 -31.062 1.00 90.31 212 TRP A C 1
ATOM 1768 O O . TRP A 1 212 ? 23.059 -21.495 -31.889 1.00 90.31 212 TRP A O 1
ATOM 1778 N N . GLN A 1 213 ? 22.647 -22.374 -29.862 1.00 90.19 213 GLN A N 1
ATOM 1779 C CA . GLN A 1 213 ? 24.031 -22.353 -29.375 1.00 90.19 213 GLN A CA 1
ATOM 1780 C C . GLN A 1 213 ? 24.947 -23.232 -30.238 1.00 90.19 213 GLN A C 1
ATOM 1782 O O . GLN A 1 213 ? 26.004 -22.788 -30.689 1.00 90.19 213 GLN A O 1
ATOM 1787 N N . ALA A 1 214 ? 24.513 -24.465 -30.524 1.00 85.94 214 ALA A N 1
ATOM 1788 C CA . ALA A 1 214 ? 25.252 -25.411 -31.356 1.00 85.94 214 ALA A CA 1
ATOM 1789 C C . ALA A 1 214 ? 25.365 -24.913 -32.804 1.00 85.94 214 ALA A C 1
ATOM 1791 O O . ALA A 1 214 ? 26.422 -25.033 -33.428 1.00 85.94 214 ALA A O 1
ATOM 1792 N N . ASN A 1 215 ? 24.301 -24.288 -33.317 1.00 84.81 215 ASN A N 1
ATOM 1793 C CA . ASN A 1 215 ? 24.288 -23.677 -34.645 1.00 84.81 215 ASN A CA 1
ATOM 1794 C C . ASN A 1 215 ? 25.242 -22.479 -34.728 1.00 84.81 215 ASN A C 1
ATOM 1796 O O . ASN A 1 215 ? 26.005 -22.368 -35.688 1.00 84.81 215 ASN A O 1
ATOM 1800 N N . HIS A 1 216 ? 25.243 -21.612 -33.712 1.00 87.31 216 HIS A N 1
ATOM 1801 C CA . HIS A 1 216 ? 26.137 -20.461 -33.644 1.00 87.31 216 HIS A CA 1
ATOM 1802 C C . HIS A 1 216 ? 27.606 -20.897 -33.553 1.00 87.31 216 HIS A C 1
ATOM 1804 O O . HIS A 1 216 ? 28.417 -20.468 -34.375 1.00 87.31 216 HIS A O 1
ATOM 1810 N N . SER A 1 217 ? 27.931 -21.823 -32.645 1.00 86.06 217 SER A N 1
ATOM 1811 C CA . SER A 1 217 ? 29.274 -22.407 -32.527 1.00 86.06 217 SER A CA 1
ATOM 1812 C C . SER A 1 217 ? 29.728 -23.045 -33.845 1.00 86.06 217 SER A C 1
ATOM 1814 O O . SER A 1 217 ? 30.791 -22.708 -34.369 1.00 86.06 217 SER A O 1
ATOM 1816 N N . SER A 1 218 ? 28.879 -23.874 -34.461 1.00 83.56 218 SER A N 1
ATOM 1817 C CA . SER A 1 218 ? 29.167 -24.477 -35.768 1.00 83.56 218 SER A CA 1
ATOM 1818 C C . SER A 1 218 ? 29.407 -23.428 -36.856 1.00 83.56 218 SER A C 1
ATOM 1820 O O . SER A 1 218 ? 30.246 -23.638 -37.728 1.00 83.56 218 SER A O 1
ATOM 1822 N N . SER A 1 219 ? 28.691 -22.299 -36.822 1.00 81.69 219 SER A N 1
ATOM 1823 C CA . SER A 1 219 ? 28.866 -21.215 -37.795 1.00 81.69 219 SER A CA 1
ATOM 1824 C C . SER A 1 219 ? 30.219 -20.517 -37.660 1.00 81.69 219 SER A C 1
ATOM 1826 O O . SER A 1 219 ? 30.812 -20.169 -38.676 1.00 81.69 219 SER A O 1
ATOM 1828 N N . ILE A 1 220 ? 30.736 -20.379 -36.434 1.00 83.44 220 ILE A N 1
ATOM 1829 C CA . ILE A 1 220 ? 32.068 -19.820 -36.173 1.00 83.44 220 ILE A CA 1
ATOM 1830 C C . ILE A 1 220 ? 33.143 -20.771 -36.706 1.00 83.44 220 ILE A C 1
ATOM 1832 O O . ILE A 1 220 ? 34.034 -20.342 -37.431 1.00 83.44 220 ILE A O 1
ATOM 1836 N N . HIS A 1 221 ? 33.031 -22.070 -36.417 1.00 81.00 221 HIS A N 1
ATOM 1837 C CA . HIS A 1 221 ? 34.022 -23.062 -36.851 1.00 81.00 221 HIS A CA 1
ATOM 1838 C C . HIS A 1 221 ? 34.008 -23.335 -38.362 1.00 81.00 221 HIS A C 1
ATOM 1840 O O . HIS A 1 221 ? 35.019 -23.752 -38.919 1.00 81.00 221 HIS A O 1
ATOM 1846 N N . LYS A 1 222 ? 32.876 -23.098 -39.036 1.00 78.88 222 LYS A N 1
ATOM 1847 C CA . LYS A 1 222 ? 32.745 -23.216 -40.499 1.00 78.88 222 LYS A CA 1
ATOM 1848 C C . LYS A 1 222 ? 33.072 -21.916 -41.242 1.00 78.88 222 LYS A C 1
ATOM 1850 O O . LYS A 1 222 ? 33.087 -21.914 -42.474 1.00 78.88 222 LYS A O 1
ATOM 1855 N N . ALA A 1 223 ? 33.285 -20.808 -40.534 1.00 74.50 223 ALA A N 1
ATOM 1856 C CA . ALA A 1 223 ? 33.579 -19.526 -41.152 1.00 74.50 223 ALA A CA 1
ATOM 1857 C C . ALA A 1 223 ? 34.995 -19.513 -41.756 1.00 74.50 223 ALA A C 1
ATOM 1859 O O . ALA A 1 223 ? 35.937 -20.067 -41.195 1.00 74.50 223 ALA A O 1
ATOM 1860 N N . LYS A 1 224 ? 35.162 -18.856 -42.911 1.00 74.25 224 LYS A N 1
ATOM 1861 C CA . LYS A 1 224 ? 36.493 -18.608 -43.495 1.00 74.25 224 LYS A CA 1
ATOM 1862 C C . LYS A 1 224 ? 37.292 -17.679 -42.567 1.00 74.25 224 LYS A C 1
ATOM 1864 O O . LYS A 1 224 ? 36.686 -16.811 -41.944 1.00 74.25 224 LYS A O 1
ATOM 1869 N N . ASN A 1 225 ? 38.628 -17.788 -42.555 1.00 65.50 225 ASN A N 1
ATOM 1870 C CA . ASN A 1 225 ? 39.539 -17.054 -41.647 1.00 65.50 225 ASN A CA 1
ATOM 1871 C C . ASN A 1 225 ? 39.309 -15.529 -41.531 1.00 65.50 225 ASN A C 1
ATOM 1873 O O . ASN A 1 225 ? 39.715 -14.943 -40.537 1.00 65.50 225 ASN A O 1
ATOM 1877 N N . ASN A 1 226 ? 38.636 -14.891 -42.497 1.00 73.19 226 ASN A N 1
ATOM 1878 C CA . ASN A 1 226 ? 38.381 -13.444 -42.521 1.00 73.19 226 ASN A CA 1
ATOM 1879 C C . ASN A 1 226 ? 36.886 -13.078 -42.521 1.00 73.19 226 ASN A C 1
ATOM 1881 O O . ASN A 1 226 ? 36.508 -11.998 -42.975 1.00 73.19 226 ASN A O 1
ATOM 1885 N N . TYR A 1 227 ? 36.005 -13.978 -42.084 1.00 79.44 227 TYR A N 1
ATOM 1886 C CA . TYR A 1 227 ? 34.579 -13.674 -42.016 1.00 79.44 227 TYR A CA 1
ATOM 1887 C C . TYR A 1 227 ? 34.296 -12.605 -40.952 1.00 79.44 227 TYR A C 1
ATOM 1889 O O . TYR A 1 227 ? 34.589 -12.795 -39.772 1.00 79.44 227 TYR A O 1
ATOM 1897 N N . GLN A 1 228 ? 33.665 -11.506 -41.365 1.00 78.31 228 GLN A N 1
ATOM 1898 C CA . GLN A 1 228 ? 33.128 -10.494 -40.461 1.00 78.31 228 GLN A CA 1
ATOM 1899 C C . GLN A 1 228 ? 31.598 -10.523 -40.495 1.00 78.31 228 GLN A C 1
ATOM 1901 O O . GLN A 1 228 ? 31.015 -10.424 -41.579 1.00 78.31 228 GLN A O 1
ATOM 1906 N N . PRO A 1 229 ? 30.929 -10.629 -39.333 1.00 84.31 229 PRO A N 1
ATOM 1907 C CA . PRO A 1 229 ? 29.481 -10.518 -39.257 1.00 84.31 229 PRO A CA 1
ATOM 1908 C C . PRO A 1 229 ? 28.960 -9.211 -39.884 1.00 84.31 229 PRO A C 1
ATOM 1910 O O . PRO A 1 229 ? 29.369 -8.128 -39.453 1.00 84.31 229 PRO A O 1
ATOM 1913 N N . PRO A 1 230 ? 28.019 -9.271 -40.849 1.00 85.38 230 PRO A N 1
ATOM 1914 C CA . PRO A 1 230 ? 27.510 -8.082 -41.539 1.00 85.38 230 PRO A CA 1
ATOM 1915 C C . PRO A 1 230 ? 26.867 -7.042 -40.612 1.00 85.38 230 PRO A C 1
ATOM 1917 O O . PRO A 1 230 ? 26.834 -5.858 -40.942 1.00 85.38 230 PRO A O 1
ATOM 1920 N N . VAL A 1 231 ? 26.362 -7.477 -39.454 1.00 87.62 231 VAL A N 1
ATOM 1921 C CA . VAL A 1 231 ? 25.706 -6.617 -38.459 1.00 87.62 231 VAL A CA 1
ATOM 1922 C C . VAL A 1 231 ? 26.606 -5.478 -37.975 1.00 87.62 231 VAL A C 1
ATOM 1924 O O . VAL A 1 231 ? 26.129 -4.360 -37.804 1.00 87.62 231 VAL A O 1
ATOM 1927 N N . PHE A 1 232 ? 27.912 -5.713 -37.821 1.00 90.06 232 PHE A N 1
ATOM 1928 C CA . PHE A 1 232 ? 28.825 -4.696 -37.295 1.00 90.06 232 PHE A CA 1
ATOM 1929 C C . PHE A 1 232 ? 29.045 -3.548 -38.282 1.00 90.06 232 PHE A C 1
ATOM 1931 O O . PHE A 1 232 ? 28.988 -2.383 -37.886 1.00 90.06 232 PHE A O 1
ATOM 1938 N N . ASN A 1 233 ? 29.220 -3.861 -39.569 1.00 89.81 233 ASN A N 1
ATOM 1939 C CA . ASN A 1 233 ? 29.369 -2.838 -40.607 1.00 89.81 233 ASN A CA 1
ATOM 1940 C C . ASN A 1 233 ? 28.073 -2.040 -40.778 1.00 89.81 233 ASN A C 1
ATOM 1942 O O . ASN A 1 233 ? 28.116 -0.813 -40.763 1.00 89.81 233 ASN A O 1
ATOM 1946 N N . LYS A 1 234 ? 26.915 -2.717 -40.797 1.00 88.88 234 LYS A N 1
ATOM 1947 C CA . LYS A 1 234 ? 25.599 -2.058 -40.863 1.00 88.88 234 LYS A CA 1
ATOM 1948 C C . LYS A 1 234 ? 25.384 -1.068 -39.715 1.00 88.88 234 LYS A C 1
ATOM 1950 O O . LYS A 1 234 ? 24.913 0.040 -39.948 1.00 88.88 234 LYS A O 1
ATOM 1955 N N . ILE A 1 235 ? 25.725 -1.453 -38.481 1.00 90.50 235 ILE A N 1
ATOM 1956 C CA . ILE A 1 235 ? 25.581 -0.577 -37.306 1.00 90.50 235 ILE A CA 1
ATOM 1957 C C . ILE A 1 235 ? 26.527 0.621 -37.404 1.00 90.50 235 ILE A C 1
ATOM 1959 O O . ILE A 1 235 ? 26.110 1.750 -37.149 1.00 90.50 235 ILE A O 1
ATOM 1963 N N . LYS A 1 236 ? 27.786 0.387 -37.791 1.00 92.44 236 LYS A N 1
ATOM 1964 C CA . LYS A 1 236 ? 28.778 1.453 -37.961 1.00 92.44 236 LYS A CA 1
ATOM 1965 C C . LYS A 1 236 ? 28.314 2.488 -38.988 1.00 92.44 236 LYS A C 1
ATOM 1967 O O . LYS A 1 236 ? 28.309 3.677 -38.680 1.00 92.44 236 LYS A O 1
ATOM 1972 N N . GLU A 1 237 ? 27.905 2.035 -40.170 1.00 92.56 237 GLU A N 1
ATOM 1973 C CA . GLU A 1 237 ? 27.421 2.895 -41.257 1.00 92.56 237 GLU A CA 1
ATOM 1974 C C . GLU A 1 237 ? 26.164 3.671 -40.838 1.00 92.56 237 GLU A C 1
ATOM 1976 O O . GLU A 1 237 ? 26.115 4.892 -40.985 1.00 92.56 237 GLU A O 1
ATOM 1981 N N . ALA A 1 238 ? 25.183 2.997 -40.228 1.00 89.94 238 ALA A N 1
ATOM 1982 C CA . ALA A 1 238 ? 23.949 3.634 -39.768 1.00 89.94 238 ALA A CA 1
ATOM 1983 C C . ALA A 1 238 ? 24.200 4.710 -38.698 1.00 89.94 238 ALA A C 1
ATOM 1985 O O . ALA A 1 238 ? 23.574 5.770 -38.720 1.00 89.94 238 ALA A O 1
ATOM 1986 N N . TYR A 1 239 ? 25.133 4.470 -37.772 1.00 91.44 239 TYR A N 1
ATOM 1987 C CA . TYR A 1 239 ? 25.491 5.459 -36.756 1.00 91.44 239 TYR A CA 1
ATOM 1988 C C . TYR A 1 239 ? 26.205 6.676 -37.360 1.00 91.44 239 TYR A C 1
ATOM 1990 O O . TYR A 1 239 ? 25.924 7.813 -36.978 1.00 91.44 239 TYR A O 1
ATOM 1998 N N . GLN A 1 240 ? 27.095 6.455 -38.334 1.00 93.88 240 GLN A N 1
ATOM 1999 C CA . GLN A 1 240 ? 27.755 7.542 -39.062 1.00 93.88 240 GLN A CA 1
ATOM 2000 C C . GLN A 1 240 ? 26.742 8.412 -39.814 1.00 93.88 240 GLN A C 1
ATOM 2002 O O . GLN A 1 240 ? 26.828 9.637 -39.735 1.00 93.88 240 GLN A O 1
ATOM 2007 N N . GLN A 1 241 ? 25.761 7.791 -40.473 1.00 91.50 241 GLN A N 1
ATOM 2008 C CA . GLN A 1 241 ? 24.685 8.504 -41.159 1.00 91.50 241 GLN A CA 1
ATOM 2009 C C . GLN A 1 241 ? 23.832 9.319 -40.179 1.00 91.50 241 GLN A C 1
ATOM 2011 O O . GLN A 1 241 ? 23.654 10.518 -40.372 1.00 91.50 241 GLN A O 1
ATOM 2016 N N . TYR A 1 242 ? 23.393 8.711 -39.071 1.00 89.88 242 TYR A N 1
ATOM 2017 C CA . TYR A 1 242 ? 22.641 9.418 -38.029 1.00 89.88 242 TYR A CA 1
ATOM 2018 C C . TYR A 1 242 ? 23.396 10.650 -37.506 1.00 89.88 242 TYR A C 1
ATOM 2020 O O . TYR A 1 242 ? 22.814 11.719 -37.326 1.00 89.88 242 TYR A O 1
ATOM 2028 N N . MET A 1 243 ? 24.706 10.523 -37.282 1.00 92.12 243 MET A N 1
ATOM 2029 C CA . MET A 1 243 ? 25.542 11.636 -36.839 1.00 92.12 243 MET A CA 1
ATOM 2030 C C . MET A 1 243 ? 25.603 12.764 -37.881 1.00 92.12 243 MET A C 1
ATOM 2032 O O . MET A 1 243 ? 25.493 13.934 -37.510 1.00 92.12 243 MET A O 1
ATOM 2036 N N . GLN A 1 244 ? 25.754 12.431 -39.167 1.00 91.44 244 GLN A N 1
ATOM 2037 C CA . GLN A 1 244 ? 25.737 13.415 -40.255 1.00 91.44 244 GLN A CA 1
ATOM 2038 C C . GLN A 1 244 ? 24.394 14.151 -40.323 1.00 91.44 244 GLN A C 1
ATOM 2040 O O . GLN A 1 244 ? 24.387 15.384 -40.316 1.00 91.44 244 GLN A O 1
ATOM 2045 N N . ASP A 1 245 ? 23.275 13.426 -40.254 1.00 88.06 245 ASP A N 1
ATOM 2046 C CA . ASP A 1 245 ? 21.926 14.004 -40.275 1.00 88.06 245 ASP A CA 1
ATOM 2047 C C . ASP A 1 245 ? 21.716 15.017 -39.132 1.00 88.06 245 ASP A C 1
ATOM 2049 O O . ASP A 1 245 ? 21.139 16.091 -39.327 1.00 88.06 245 ASP A O 1
ATOM 2053 N N . GLN A 1 246 ? 22.229 14.720 -37.931 1.00 86.69 246 GLN A N 1
ATOM 2054 C CA . GLN A 1 246 ? 22.152 15.634 -36.783 1.00 86.69 246 GLN A CA 1
ATOM 2055 C C . GLN A 1 246 ? 23.018 16.891 -36.959 1.00 86.69 246 GLN A C 1
ATOM 2057 O O . GLN A 1 246 ? 22.628 17.980 -36.526 1.00 86.69 246 GLN A O 1
ATOM 2062 N N . ILE A 1 247 ? 24.193 16.763 -37.581 1.00 85.25 247 ILE A N 1
ATOM 2063 C CA . ILE A 1 247 ? 25.093 17.893 -37.850 1.00 85.25 247 ILE A CA 1
ATOM 2064 C C . ILE A 1 247 ? 24.497 18.805 -38.929 1.00 85.25 247 ILE A C 1
ATOM 2066 O O . ILE A 1 247 ? 24.503 20.027 -38.777 1.00 85.25 247 ILE A O 1
ATOM 2070 N N . GLU A 1 248 ? 23.947 18.236 -39.999 1.00 80.56 248 GLU A N 1
ATOM 2071 C CA . GLU A 1 248 ? 23.321 18.995 -41.086 1.00 80.56 248 GLU A CA 1
ATOM 2072 C C . GLU A 1 248 ? 21.994 19.637 -40.669 1.00 80.56 248 GLU A C 1
ATOM 2074 O O . GLU A 1 248 ? 21.733 20.791 -41.014 1.00 80.56 248 GLU A O 1
ATOM 2079 N N . GLY A 1 249 ? 21.185 18.947 -39.858 1.00 70.44 249 GLY A N 1
ATOM 2080 C CA . GLY A 1 249 ? 19.953 19.496 -39.286 1.00 70.44 249 GLY A CA 1
ATOM 2081 C C . GLY A 1 249 ? 20.190 20.702 -38.369 1.00 70.44 249 GLY A C 1
ATOM 2082 O O . GLY A 1 249 ? 19.344 21.592 -38.298 1.00 70.44 249 GLY A O 1
ATOM 2083 N N . LYS A 1 250 ? 21.359 20.779 -37.716 1.00 57.19 250 LYS A N 1
ATOM 2084 C CA . LYS A 1 250 ? 21.797 21.961 -36.954 1.00 57.19 250 LYS A CA 1
ATOM 2085 C C . LYS A 1 250 ? 22.301 23.108 -37.830 1.00 57.19 250 LYS A C 1
ATOM 2087 O O . LYS A 1 250 ? 22.221 24.243 -37.392 1.00 57.19 250 LYS A O 1
ATOM 2092 N N . LYS A 1 251 ? 22.807 22.835 -39.039 1.00 55.03 251 LYS A N 1
ATOM 2093 C CA . LYS A 1 251 ? 23.242 23.870 -40.000 1.00 55.03 251 LYS A CA 1
ATOM 2094 C C . LYS A 1 251 ? 22.078 24.522 -40.757 1.00 55.03 251 LYS A C 1
ATOM 2096 O O . LYS A 1 251 ? 22.270 25.566 -41.367 1.00 55.03 251 LYS A O 1
ATOM 2101 N N . LYS A 1 252 ? 20.898 23.890 -40.759 1.00 49.47 252 LYS A N 1
ATOM 2102 C CA . LYS A 1 252 ? 19.669 24.376 -41.417 1.00 49.47 252 LYS A CA 1
ATOM 2103 C C . LYS A 1 252 ? 18.717 25.144 -40.483 1.00 49.47 252 LYS A C 1
ATOM 2105 O O . LYS A 1 252 ? 17.634 25.520 -40.926 1.00 49.47 252 LYS A O 1
ATOM 2110 N N . LYS A 1 253 ? 19.087 25.344 -39.216 1.00 41.78 253 LYS A N 1
ATOM 2111 C CA . LYS A 1 253 ? 18.399 26.219 -38.253 1.00 41.78 253 LYS A CA 1
ATOM 2112 C C . LYS A 1 253 ? 19.257 27.440 -37.976 1.00 41.78 253 LYS A C 1
ATOM 2114 O O . LYS A 1 253 ? 18.648 28.499 -37.730 1.00 41.78 253 LYS A O 1
#